Protein AF-A0A0B1SR70-F1 (afdb_monomer_lite)

InterPro domains:
  IPR018034 KRR1 interacting protein 1 [PTHR14490] (3-244)

Secondary structure (DSSP, 8-state):
-----------------------HHHHHHHHHHHHHHHHHHHHHHH-GGGTT-S---------HHHHHHHHHHHHHHHTT-GGGG-TT--S--GGGTTTS----------PPPPPHHHHHHHHHHHSTT-------S-------HHHHHHHHHHHHHHHHHTTSS---S----SS------HHHHHHHHHHHHHHHHHHTT----S--TTHHHHHHHH-TT--HHHHHHHHHHHHTTTS------

Structure (mmCIF, N/CA/C/O backbone):
data_AF-A0A0B1SR70-F1
#
_entry.id   AF-A0A0B1SR70-F1
#
loop_
_atom_site.group_PDB
_atom_site.id
_atom_site.type_symbol
_atom_site.label_atom_id
_atom_site.label_alt_id
_atom_site.label_comp_id
_atom_site.label_asym_id
_atom_site.label_entity_id
_atom_site.label_seq_id
_atom_site.pdbx_PDB_ins_code
_atom_site.Cartn_x
_atom_site.Cartn_y
_atom_site.Cartn_z
_atom_site.occupancy
_atom_site.B_iso_or_equiv
_atom_site.auth_seq_id
_atom_site.auth_comp_id
_atom_site.auth_asym_id
_atom_site.auth_atom_id
_atom_site.pdbx_PDB_model_num
ATOM 1 N N . MET A 1 1 ? 5.757 -1.159 -83.238 1.00 36.31 1 MET A N 1
ATOM 2 C CA . MET A 1 1 ? 5.728 -0.138 -82.167 1.00 36.31 1 MET A CA 1
ATOM 3 C C . MET A 1 1 ? 4.299 0.359 -82.024 1.00 36.31 1 MET A C 1
ATOM 5 O O . MET A 1 1 ? 3.872 1.213 -82.791 1.00 36.31 1 MET A O 1
ATOM 9 N N . THR A 1 2 ? 3.533 -0.237 -81.119 1.00 41.22 2 THR A N 1
ATOM 10 C CA . THR A 1 2 ? 2.132 0.117 -80.854 1.00 41.22 2 THR A CA 1
ATOM 11 C C . THR A 1 2 ? 2.090 1.103 -79.691 1.00 41.22 2 THR A C 1
ATOM 13 O O . THR A 1 2 ? 2.480 0.773 -78.575 1.00 41.22 2 THR A O 1
ATOM 16 N N . LYS A 1 3 ? 1.694 2.347 -79.973 1.00 53.84 3 LYS A N 1
ATOM 17 C CA . LYS A 1 3 ? 1.534 3.403 -78.966 1.00 53.84 3 LYS A CA 1
ATOM 18 C C . LYS A 1 3 ? 0.232 3.153 -78.202 1.00 53.84 3 LYS A C 1
ATOM 20 O O . LYS A 1 3 ? -0.827 3.116 -78.821 1.00 53.84 3 LYS A O 1
ATOM 25 N N . ILE A 1 4 ? 0.318 2.982 -76.886 1.00 56.72 4 ILE A N 1
ATOM 26 C CA . ILE A 1 4 ? -0.844 2.871 -75.997 1.00 56.72 4 ILE A CA 1
ATOM 27 C C . ILE A 1 4 ? -1.431 4.283 -75.847 1.00 56.72 4 ILE A C 1
ATOM 29 O O . ILE A 1 4 ? -0.753 5.185 -75.354 1.00 56.72 4 ILE A O 1
ATOM 33 N N . LYS A 1 5 ? -2.653 4.495 -76.348 1.00 59.28 5 LYS A N 1
ATOM 34 C CA . LYS A 1 5 ? -3.416 5.739 -76.174 1.00 59.28 5 LYS A CA 1
ATOM 35 C C . LYS A 1 5 ? -4.049 5.713 -74.782 1.00 59.28 5 LYS A C 1
ATOM 37 O O . LYS A 1 5 ? -4.881 4.853 -74.530 1.00 59.28 5 LYS A O 1
ATOM 42 N N . LEU A 1 6 ? -3.624 6.611 -73.892 1.00 59.59 6 LEU A N 1
ATOM 43 C CA . LEU A 1 6 ? -4.034 6.590 -72.481 1.00 59.59 6 LEU A CA 1
ATOM 44 C C . LEU A 1 6 ? -5.165 7.575 -72.134 1.00 59.59 6 LEU A C 1
ATOM 46 O O . LEU A 1 6 ? -5.726 7.465 -71.056 1.00 59.59 6 LEU A O 1
ATOM 50 N N . LEU A 1 7 ? -5.527 8.523 -73.002 1.00 57.31 7 LEU A N 1
ATOM 51 C CA . LEU A 1 7 ? -6.640 9.447 -72.745 1.00 57.31 7 LEU A CA 1
ATOM 52 C C . LEU A 1 7 ? -7.311 9.866 -74.058 1.00 57.31 7 LEU A C 1
ATOM 54 O O . LEU A 1 7 ? -7.034 10.945 -74.573 1.00 57.31 7 LEU A O 1
ATOM 58 N N . ASP A 1 8 ? -8.170 9.009 -74.604 1.00 45.50 8 ASP A N 1
ATOM 59 C CA . ASP A 1 8 ? -9.171 9.438 -75.584 1.00 45.50 8 ASP A CA 1
ATOM 60 C C . ASP A 1 8 ? -10.544 9.138 -74.985 1.00 45.50 8 ASP A C 1
ATOM 62 O O . ASP A 1 8 ? -10.820 8.015 -74.568 1.00 45.50 8 ASP A O 1
ATOM 66 N N . SER A 1 9 ? -11.330 10.195 -74.829 1.00 54.16 9 SER A N 1
ATOM 67 C CA . SER A 1 9 ? -12.653 10.195 -74.225 1.00 54.16 9 SER A CA 1
ATOM 68 C C . SER A 1 9 ? -13.658 9.806 -75.302 1.00 54.16 9 SER A C 1
ATOM 70 O O . SER A 1 9 ? -14.119 10.686 -76.021 1.00 54.16 9 SER A O 1
ATOM 72 N N . ASP A 1 10 ? -13.988 8.521 -75.415 1.00 51.84 10 ASP A N 1
ATOM 73 C CA . ASP A 1 10 ? -15.158 8.075 -76.172 1.00 51.84 10 ASP A CA 1
ATOM 74 C C . ASP A 1 10 ? -15.754 6.808 -75.545 1.00 51.84 10 ASP A C 1
ATOM 76 O O . ASP A 1 10 ? -15.044 5.910 -75.089 1.00 51.84 10 ASP A O 1
ATOM 80 N N . ASP A 1 11 ? -17.074 6.831 -75.455 1.00 62.34 11 ASP A N 1
ATOM 81 C CA . ASP A 1 11 ? -17.977 5.961 -74.713 1.00 62.34 11 ASP A CA 1
ATOM 82 C C . ASP A 1 11 ? -18.241 4.659 -75.488 1.00 62.34 11 ASP A C 1
ATOM 84 O O . ASP A 1 11 ? -18.930 4.694 -76.497 1.00 62.34 11 ASP A O 1
ATOM 88 N N . GLU A 1 12 ? -17.701 3.521 -75.038 1.00 48.44 12 GLU A N 1
ATOM 89 C CA . GLU A 1 12 ? -18.197 2.168 -75.360 1.00 48.44 12 GLU A CA 1
ATOM 90 C C . GLU A 1 12 ? -17.708 1.193 -74.269 1.00 48.44 12 GLU A C 1
ATOM 92 O O . GLU A 1 12 ? -16.512 0.925 -74.108 1.00 48.44 12 GLU A O 1
ATOM 97 N N . ALA A 1 13 ? -18.648 0.710 -73.458 1.00 54.91 13 ALA A N 1
ATOM 98 C CA . ALA A 1 13 ? -18.407 -0.139 -72.300 1.00 54.91 13 ALA A CA 1
ATOM 99 C C . ALA A 1 13 ? -18.381 -1.628 -72.689 1.00 54.91 13 ALA A C 1
ATOM 101 O O . ALA A 1 13 ? -19.423 -2.265 -72.812 1.00 54.91 13 ALA A O 1
ATOM 102 N N . GLU A 1 14 ? -17.183 -2.208 -72.784 1.00 54.09 14 GLU A N 1
ATOM 103 C CA . GLU A 1 14 ? -16.960 -3.662 -72.814 1.00 54.09 14 GLU A CA 1
ATOM 104 C C . GLU A 1 14 ? -16.481 -4.144 -71.425 1.00 54.09 14 GLU A C 1
ATOM 106 O O . GLU A 1 14 ? -15.412 -3.719 -70.966 1.00 54.09 14 GLU A O 1
ATOM 111 N N . PRO A 1 15 ? -17.221 -5.019 -70.711 1.00 51.12 15 PRO A N 1
ATOM 112 C CA . PRO A 1 15 ? -16.857 -5.465 -69.369 1.00 51.12 15 PRO A CA 1
ATOM 113 C C . PRO A 1 15 ? -15.834 -6.610 -69.435 1.00 51.12 15 PRO A C 1
ATOM 115 O O . PRO A 1 15 ? -16.154 -7.782 -69.237 1.00 51.12 15 PRO A O 1
ATOM 118 N N . GLY A 1 16 ? -14.572 -6.278 -69.702 1.00 56.03 16 GLY A N 1
ATOM 119 C CA . GLY A 1 16 ? -13.461 -7.192 -69.435 1.00 56.03 16 GLY A CA 1
ATOM 120 C C . GLY A 1 16 ? -13.246 -7.354 -67.919 1.00 56.03 16 GLY A C 1
ATOM 121 O O . GLY A 1 16 ? -13.366 -6.369 -67.188 1.00 56.03 16 GLY A O 1
ATOM 122 N N . PRO A 1 17 ? -12.902 -8.551 -67.402 1.00 57.50 17 PRO A N 1
ATOM 123 C CA . PRO A 1 17 ? -12.621 -8.748 -65.984 1.00 57.50 17 PRO A CA 1
ATOM 124 C C . PRO A 1 17 ? -11.220 -8.211 -65.659 1.00 57.50 17 PRO A C 1
ATOM 126 O O . PRO A 1 17 ? -10.276 -8.966 -65.442 1.00 57.50 17 PRO A O 1
ATOM 129 N N . SER A 1 18 ? -11.053 -6.890 -65.662 1.00 62.28 18 SER A N 1
ATOM 130 C CA . SER A 1 18 ? -9.840 -6.253 -65.160 1.00 62.28 18 SER A CA 1
ATOM 131 C C . SER A 1 18 ? -9.939 -6.158 -63.639 1.00 62.28 18 SER A C 1
ATOM 133 O O . SER A 1 18 ? -10.410 -5.157 -63.096 1.00 62.28 18 SER A O 1
ATOM 135 N N . SER A 1 19 ? -9.533 -7.214 -62.934 1.00 68.50 19 SER A N 1
ATOM 136 C CA . SER A 1 19 ? -9.337 -7.136 -61.488 1.00 68.50 19 SER A CA 1
ATOM 137 C C . SER A 1 19 ? -8.183 -6.172 -61.207 1.00 68.50 19 SER A C 1
ATOM 139 O O . SER A 1 19 ? -7.020 -6.476 -61.466 1.00 68.50 19 SER A O 1
ATOM 141 N N . LEU A 1 20 ? -8.517 -4.977 -60.727 1.00 76.12 20 LEU A N 1
ATOM 142 C CA . LEU A 1 20 ? -7.552 -3.986 -60.266 1.00 76.12 20 LEU A CA 1
ATOM 143 C C . LEU A 1 20 ? -6.877 -4.516 -58.995 1.00 76.12 20 LEU A C 1
ATOM 145 O O . LEU A 1 20 ? -7.485 -4.544 -57.927 1.00 76.12 20 LEU A O 1
ATOM 149 N N . GLU A 1 21 ? -5.625 -4.953 -59.109 1.00 82.25 21 GLU A N 1
ATOM 150 C CA . GLU A 1 21 ? -4.817 -5.362 -57.960 1.00 82.25 21 GLU A CA 1
ATOM 151 C C . GLU A 1 21 ? -4.032 -4.168 -57.411 1.00 82.25 21 GLU A C 1
ATOM 153 O O . GLU A 1 21 ? -3.286 -3.495 -58.126 1.00 82.25 21 GLU A O 1
ATOM 158 N N . ILE A 1 22 ? -4.198 -3.895 -56.117 1.00 84.50 22 ILE A N 1
ATOM 159 C CA . ILE A 1 22 ? -3.461 -2.835 -55.429 1.00 84.50 22 ILE A CA 1
ATOM 160 C C . ILE A 1 22 ? -2.028 -3.312 -55.195 1.00 84.50 22 ILE A C 1
ATOM 162 O O . ILE A 1 22 ? -1.790 -4.381 -54.627 1.00 84.50 22 ILE A O 1
ATOM 166 N N . ASN A 1 23 ? -1.057 -2.490 -55.587 1.00 89.44 23 ASN A N 1
ATOM 167 C CA . ASN A 1 23 ? 0.343 -2.745 -55.283 1.00 89.44 23 ASN A CA 1
ATOM 168 C C . ASN A 1 23 ? 0.600 -2.530 -53.783 1.00 89.44 23 ASN A C 1
ATOM 170 O O . ASN A 1 23 ? 0.834 -1.405 -53.341 1.00 89.44 23 ASN A O 1
ATOM 174 N N . LYS A 1 24 ? 0.575 -3.622 -53.014 1.00 90.25 24 LYS A N 1
ATOM 175 C CA . LYS A 1 24 ? 0.758 -3.621 -51.552 1.00 90.25 24 LYS A CA 1
ATOM 176 C C . LYS A 1 24 ? 2.051 -2.921 -51.121 1.00 90.25 24 LYS A C 1
ATOM 178 O O . LYS A 1 24 ? 2.014 -2.033 -50.285 1.00 90.25 24 LYS A O 1
ATOM 183 N N . ASN A 1 25 ? 3.159 -3.188 -51.818 1.00 90.00 25 ASN A N 1
ATOM 184 C CA . ASN A 1 25 ? 4.449 -2.550 -51.532 1.00 90.00 25 ASN A CA 1
ATOM 185 C C . ASN A 1 25 ? 4.421 -1.024 -51.707 1.00 90.00 25 ASN A C 1
ATOM 187 O O . ASN A 1 25 ? 5.225 -0.313 -51.109 1.00 90.00 25 ASN A O 1
ATOM 191 N N . TYR A 1 26 ? 3.573 -0.509 -52.601 1.00 90.25 26 TYR A N 1
ATOM 192 C CA . TYR A 1 26 ? 3.391 0.931 -52.755 1.00 90.25 26 TYR A CA 1
ATOM 193 C C . TYR A 1 26 ? 2.482 1.499 -51.664 1.00 90.25 26 TYR A C 1
ATOM 195 O O . TYR A 1 26 ? 2.819 2.549 -51.127 1.00 90.25 26 TYR A O 1
ATOM 203 N N . ALA A 1 27 ? 1.398 0.801 -51.314 1.00 91.94 27 ALA A N 1
ATOM 204 C CA . ALA A 1 27 ? 0.501 1.197 -50.230 1.00 91.94 27 ALA A CA 1
ATOM 205 C C . ALA A 1 27 ? 1.259 1.330 -48.899 1.00 91.94 27 ALA A C 1
ATOM 207 O O . ALA A 1 27 ? 1.256 2.407 -48.315 1.00 91.94 27 ALA A O 1
ATOM 208 N N . ASP A 1 28 ? 2.049 0.322 -48.517 1.00 93.12 28 ASP A N 1
ATOM 209 C CA . ASP A 1 28 ? 2.812 0.343 -47.259 1.00 93.12 28 ASP A CA 1
ATOM 210 C C . ASP A 1 28 ? 3.810 1.515 -47.202 1.00 93.12 28 ASP A C 1
ATOM 212 O O . ASP A 1 28 ? 3.984 2.179 -46.177 1.00 93.12 28 ASP A O 1
ATOM 216 N N . ARG A 1 29 ? 4.472 1.806 -48.331 1.00 92.69 29 ARG A N 1
ATOM 217 C CA . ARG A 1 29 ? 5.398 2.945 -48.435 1.00 92.69 29 ARG A CA 1
ATOM 218 C C . ARG A 1 29 ? 4.672 4.282 -48.393 1.00 92.69 29 ARG A C 1
ATOM 220 O O . ARG A 1 29 ? 5.196 5.225 -47.805 1.00 92.69 29 ARG A O 1
ATOM 227 N N . TYR A 1 30 ? 3.512 4.369 -49.034 1.00 94.25 30 TYR A N 1
ATOM 228 C CA . TYR A 1 30 ? 2.689 5.569 -49.034 1.00 94.25 30 TYR A CA 1
ATOM 229 C C . TYR A 1 30 ? 2.164 5.867 -47.630 1.00 94.25 30 TYR A C 1
ATOM 231 O O . TYR A 1 30 ? 2.294 6.999 -47.173 1.00 94.25 30 TYR A O 1
ATOM 239 N N . ASP A 1 31 ? 1.681 4.850 -46.920 1.00 93.06 31 ASP A N 1
ATOM 240 C CA . ASP A 1 31 ? 1.169 4.980 -45.558 1.00 93.06 31 ASP A CA 1
ATOM 241 C C . ASP A 1 31 ? 2.270 5.421 -44.590 1.00 93.06 31 ASP A C 1
ATOM 243 O O . ASP A 1 31 ? 2.073 6.343 -43.798 1.00 93.06 31 ASP A O 1
ATOM 247 N N . ASN A 1 32 ? 3.468 4.837 -44.699 1.00 92.88 32 ASN A N 1
ATOM 248 C CA . ASN A 1 32 ? 4.605 5.244 -43.876 1.00 92.88 32 ASN A CA 1
ATOM 249 C C . ASN A 1 32 ? 5.052 6.683 -44.191 1.00 92.88 32 ASN A C 1
ATOM 251 O O . ASN A 1 32 ? 5.229 7.500 -43.288 1.00 92.88 32 ASN A O 1
ATOM 255 N N . TRP A 1 33 ? 5.165 7.034 -45.476 1.00 94.19 33 TRP A N 1
ATOM 256 C CA . TRP A 1 33 ? 5.498 8.401 -45.883 1.00 94.19 33 TRP A CA 1
ATOM 257 C C . TRP A 1 33 ? 4.454 9.407 -45.390 1.00 94.19 33 TRP A C 1
ATOM 259 O O . TRP A 1 33 ? 4.816 10.466 -44.877 1.00 94.19 33 TRP A O 1
ATOM 269 N N . ARG A 1 34 ? 3.167 9.058 -45.479 1.00 95.19 34 ARG A N 1
ATOM 270 C CA . ARG A 1 34 ? 2.077 9.922 -45.039 1.00 95.19 34 ARG A CA 1
ATOM 271 C C . ARG A 1 34 ? 2.069 10.109 -43.527 1.00 95.19 34 ARG A C 1
ATOM 273 O O . ARG A 1 34 ? 1.928 11.237 -43.059 1.00 95.19 34 ARG A O 1
ATOM 280 N N . ARG A 1 35 ? 2.293 9.030 -42.774 1.00 92.94 35 ARG A N 1
ATOM 281 C CA . ARG A 1 35 ? 2.430 9.065 -41.315 1.00 92.94 35 ARG A CA 1
ATOM 282 C C . ARG A 1 35 ? 3.580 9.975 -40.887 1.00 92.94 35 ARG A C 1
ATOM 284 O O . ARG A 1 35 ? 3.397 10.802 -39.999 1.00 92.94 35 ARG A O 1
ATOM 291 N N . LEU A 1 36 ? 4.743 9.854 -41.528 1.00 92.38 36 LEU A N 1
ATOM 292 C CA . LEU A 1 36 ? 5.904 10.703 -41.242 1.00 92.38 36 LEU A CA 1
ATOM 293 C C . LEU A 1 36 ? 5.648 12.173 -41.606 1.00 92.38 36 LEU A C 1
ATOM 295 O O . LEU A 1 36 ? 6.029 13.063 -40.850 1.00 92.38 36 LEU A O 1
ATOM 299 N N . GLU A 1 37 ? 4.967 12.439 -42.724 1.00 94.12 37 GLU A N 1
ATOM 300 C CA . GLU A 1 37 ? 4.571 13.795 -43.124 1.00 94.12 37 GLU A CA 1
ATOM 301 C C . GLU A 1 37 ? 3.620 14.434 -42.096 1.00 94.12 37 GLU A C 1
ATOM 303 O O . GLU A 1 37 ? 3.754 15.609 -41.755 1.00 94.12 37 GLU A O 1
ATOM 308 N N . GLU A 1 38 ? 2.650 13.673 -41.590 1.00 92.50 38 GLU A N 1
ATOM 309 C CA . GLU A 1 38 ? 1.703 14.146 -40.577 1.00 92.50 38 GLU A CA 1
ATOM 310 C C . GLU A 1 38 ? 2.376 14.381 -39.227 1.00 92.50 38 GLU A C 1
ATOM 312 O O . GLU A 1 38 ? 2.131 15.415 -38.605 1.00 92.50 38 GLU A O 1
ATOM 317 N N . LEU A 1 39 ? 3.285 13.493 -38.824 1.00 87.94 39 LEU A N 1
ATOM 318 C CA . LEU A 1 39 ? 4.089 13.649 -37.614 1.00 87.94 39 LEU A CA 1
ATOM 319 C C . LEU A 1 39 ? 4.958 14.911 -37.702 1.00 87.94 39 LEU A C 1
ATOM 321 O O . LEU A 1 39 ? 4.939 15.733 -36.789 1.00 87.94 39 LEU A O 1
ATOM 325 N N . GLN A 1 40 ? 5.615 15.144 -38.842 1.00 88.12 40 GLN A N 1
ATOM 326 C CA . GLN A 1 40 ? 6.372 16.375 -39.071 1.00 88.12 40 GLN A CA 1
ATOM 327 C C . GLN A 1 40 ? 5.469 17.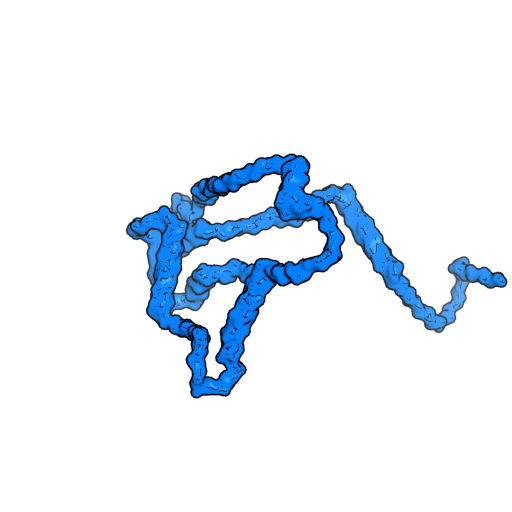613 -39.021 1.00 88.12 40 GLN A C 1
ATOM 329 O O . GLN A 1 40 ? 5.812 18.596 -38.374 1.00 88.12 40 GLN A O 1
ATOM 334 N N . LYS A 1 41 ? 4.274 17.569 -39.627 1.00 93.44 41 LYS A N 1
ATOM 335 C CA . LYS A 1 41 ? 3.301 18.672 -39.535 1.00 93.44 41 LYS A CA 1
ATOM 336 C C . LYS A 1 41 ? 2.840 18.930 -38.104 1.00 93.44 41 LYS A C 1
ATOM 338 O O . LYS A 1 41 ? 2.431 20.052 -37.814 1.00 93.44 41 LYS A O 1
ATOM 343 N N . ILE A 1 42 ? 2.768 17.911 -37.252 1.00 84.38 42 ILE A N 1
ATOM 344 C CA . ILE A 1 42 ? 2.425 18.057 -35.832 1.00 84.38 42 ILE A CA 1
ATOM 345 C C . ILE A 1 42 ? 3.609 18.697 -35.099 1.00 84.38 42 ILE A C 1
ATOM 347 O O . ILE A 1 42 ? 3.422 19.729 -34.460 1.00 84.38 42 ILE A O 1
ATOM 351 N N . LYS A 1 43 ? 4.825 18.187 -35.310 1.00 86.31 43 LYS A N 1
ATOM 352 C CA . LYS A 1 43 ? 6.071 18.739 -34.760 1.00 86.31 43 LYS A CA 1
ATOM 353 C C . LYS A 1 43 ? 6.303 20.202 -35.157 1.00 86.31 43 LYS A C 1
ATOM 355 O O . LYS A 1 43 ? 6.643 21.019 -34.312 1.00 86.31 43 LYS A O 1
ATOM 360 N N . ASP A 1 44 ? 6.034 20.573 -36.407 1.00 87.19 44 ASP A N 1
ATOM 361 C CA . ASP A 1 44 ? 6.159 21.960 -36.878 1.00 87.19 44 ASP A CA 1
ATOM 362 C C . ASP A 1 44 ? 5.097 22.889 -36.259 1.00 87.19 44 ASP A C 1
ATOM 364 O O . ASP A 1 44 ? 5.345 24.081 -36.082 1.00 87.19 44 ASP A O 1
ATOM 368 N N . LYS A 1 45 ? 3.899 22.368 -35.946 1.00 90.00 45 LYS A N 1
ATOM 369 C CA . LYS A 1 45 ? 2.799 23.158 -35.363 1.00 90.00 45 LYS A CA 1
ATOM 370 C C . LYS A 1 45 ? 2.920 23.339 -33.853 1.00 90.00 45 LYS A C 1
ATOM 372 O O . LYS A 1 45 ? 2.501 24.378 -33.349 1.00 90.00 45 LYS A O 1
ATOM 377 N N . TYR A 1 46 ? 3.433 22.337 -33.151 1.00 81.81 46 TYR A N 1
ATOM 378 C CA . TYR A 1 46 ? 3.374 22.264 -31.691 1.00 81.81 46 TYR A CA 1
ATOM 379 C C . TYR A 1 46 ? 4.749 22.132 -31.020 1.00 81.81 46 TYR A C 1
ATOM 381 O O . TYR A 1 46 ? 4.829 22.180 -29.799 1.00 81.81 46 TYR A O 1
ATOM 389 N N . GLY A 1 47 ? 5.829 22.033 -31.798 1.00 75.75 47 GLY A N 1
ATOM 390 C CA . GLY A 1 47 ? 7.181 21.822 -31.285 1.00 75.75 47 GLY A CA 1
ATOM 391 C C . GLY A 1 47 ? 7.487 20.350 -30.996 1.00 75.75 47 GLY A C 1
ATOM 392 O O . GLY A 1 47 ? 6.634 19.476 -31.135 1.00 75.75 47 GLY A O 1
ATOM 393 N N . ASP A 1 48 ? 8.736 20.081 -30.611 1.00 69.94 48 ASP A N 1
ATOM 394 C CA . ASP A 1 48 ? 9.230 18.737 -30.252 1.00 69.94 48 ASP A CA 1
ATOM 395 C C . ASP A 1 48 ? 8.712 18.246 -28.884 1.00 69.94 48 ASP A C 1
ATOM 397 O O . ASP A 1 48 ? 8.973 17.120 -28.491 1.00 69.94 48 ASP A O 1
ATOM 401 N N . ASP A 1 49 ? 7.961 19.093 -28.175 1.00 59.41 49 ASP A N 1
ATOM 402 C CA . ASP A 1 49 ? 7.525 18.919 -26.781 1.00 59.41 49 ASP A CA 1
ATOM 403 C C . ASP A 1 49 ? 6.214 18.115 -26.644 1.00 59.41 49 ASP A C 1
ATOM 405 O O . ASP A 1 49 ? 5.674 17.950 -25.555 1.00 59.41 49 ASP A O 1
ATOM 409 N N . ILE A 1 50 ? 5.655 17.624 -27.758 1.00 58.84 50 ILE A N 1
ATOM 410 C CA . ILE A 1 50 ? 4.436 16.797 -27.742 1.00 58.84 50 ILE A CA 1
ATOM 411 C C . ILE A 1 50 ? 4.697 15.378 -27.224 1.00 58.84 50 ILE A C 1
ATOM 413 O O . ILE A 1 50 ? 3.761 14.746 -26.741 1.00 58.84 50 ILE A O 1
ATOM 417 N N . ASP A 1 51 ? 5.930 14.874 -27.297 1.00 53.91 51 ASP A N 1
ATOM 418 C CA . ASP A 1 51 ? 6.256 13.554 -26.733 1.00 53.91 51 ASP A CA 1
ATOM 419 C C . ASP A 1 51 ? 6.328 13.595 -25.192 1.00 53.91 51 ASP A C 1
ATOM 421 O O . ASP A 1 51 ? 6.107 12.585 -24.534 1.00 53.91 51 ASP A O 1
ATOM 425 N N . ASP A 1 52 ? 6.523 14.788 -24.613 1.00 53.22 52 ASP A N 1
ATOM 426 C CA . ASP A 1 52 ? 6.553 15.036 -23.162 1.00 53.22 52 ASP A CA 1
ATOM 427 C C . ASP A 1 52 ? 5.199 15.518 -22.597 1.00 53.22 52 ASP A C 1
ATOM 429 O O . ASP A 1 52 ? 5.056 15.737 -21.395 1.00 53.22 52 ASP A O 1
ATOM 433 N N . THR A 1 53 ? 4.163 15.663 -23.437 1.00 49.53 53 THR A N 1
ATOM 434 C CA . THR A 1 53 ? 2.806 16.054 -22.998 1.00 49.53 53 THR A CA 1
ATOM 435 C C . THR A 1 53 ? 1.858 14.864 -22.820 1.00 49.53 53 THR A C 1
ATOM 437 O O . THR A 1 53 ? 0.639 15.025 -22.727 1.00 49.53 53 THR A O 1
ATOM 440 N N . SER A 1 54 ? 2.393 13.645 -22.709 1.00 47.78 54 SER A N 1
ATOM 441 C CA . SER A 1 54 ? 1.688 12.630 -21.928 1.00 47.78 54 SER A CA 1
ATOM 442 C C . SER A 1 54 ? 1.729 13.114 -20.485 1.00 47.78 54 SER A C 1
ATOM 444 O O . SER A 1 54 ? 2.762 12.988 -19.840 1.00 47.78 54 SER A O 1
ATOM 446 N N . SER A 1 55 ? 0.639 13.746 -20.039 1.00 48.34 55 SER A N 1
ATOM 447 C CA . SER A 1 55 ? 0.426 14.247 -18.681 1.00 48.34 55 SER A CA 1
ATOM 448 C C . SER A 1 55 ? 0.961 13.246 -17.660 1.00 48.34 55 SER A C 1
ATOM 450 O O . SER A 1 55 ? 0.282 12.289 -17.300 1.00 48.34 55 SER A O 1
ATOM 452 N N . SER A 1 56 ? 2.201 13.459 -17.225 1.00 48.12 56 SER A N 1
ATOM 453 C CA . SER A 1 56 ? 2.788 12.822 -16.058 1.00 48.12 56 SER A CA 1
ATOM 454 C C . SER A 1 56 ? 2.164 13.506 -14.848 1.00 48.12 56 SER A C 1
ATOM 456 O O . SER A 1 56 ? 2.823 14.248 -14.123 1.00 48.12 56 SER A O 1
ATOM 458 N N . GLU A 1 57 ? 0.857 13.318 -14.663 1.00 46.03 57 GLU A N 1
ATOM 459 C CA . GLU A 1 57 ? 0.324 13.283 -13.310 1.00 46.03 57 GLU A CA 1
ATOM 460 C C . GLU A 1 57 ? 1.037 12.096 -12.667 1.00 46.03 57 GLU A C 1
ATOM 462 O O . GLU A 1 57 ? 0.689 10.946 -12.922 1.00 46.03 57 GLU A O 1
ATOM 467 N N . GLU A 1 58 ? 2.126 12.378 -11.945 1.00 49.25 58 GLU A N 1
ATOM 468 C CA . GLU A 1 58 ? 2.677 11.436 -10.979 1.00 49.25 58 GLU A CA 1
ATOM 469 C C . GLU A 1 58 ? 1.489 11.005 -10.121 1.00 49.25 58 GLU A C 1
ATOM 471 O O . GLU A 1 58 ? 0.936 11.814 -9.369 1.00 49.25 58 GLU A O 1
ATOM 476 N N . GLU A 1 59 ? 1.020 9.770 -10.321 1.00 57.44 59 GLU A N 1
ATOM 477 C CA . GLU A 1 59 ? -0.002 9.199 -9.459 1.00 57.44 59 GLU A CA 1
ATOM 478 C C . GLU A 1 59 ? 0.506 9.373 -8.027 1.00 57.44 59 GLU A C 1
ATOM 480 O O . GLU A 1 59 ? 1.655 9.009 -7.758 1.00 57.44 59 GLU A O 1
ATOM 485 N N . PRO A 1 60 ? -0.277 9.996 -7.129 1.00 61.31 60 PRO A N 1
ATOM 486 C CA . PRO A 1 60 ? 0.189 10.271 -5.781 1.00 61.31 60 PRO A CA 1
ATOM 487 C C . PRO A 1 60 ? 0.655 8.957 -5.150 1.00 61.31 60 PRO A C 1
ATOM 489 O O . PRO A 1 60 ? -0.144 8.045 -4.931 1.00 61.31 60 PRO A O 1
ATOM 492 N N . GLU A 1 61 ? 1.966 8.845 -4.918 1.00 66.62 61 GLU A N 1
ATOM 493 C CA . GLU A 1 61 ? 2.570 7.628 -4.389 1.00 66.62 61 GLU A CA 1
ATOM 494 C C . GLU A 1 61 ? 2.039 7.395 -2.972 1.00 66.62 61 GLU A C 1
ATOM 496 O O . GLU A 1 61 ? 2.380 8.123 -2.041 1.00 66.62 61 GLU A O 1
ATOM 501 N N . TRP A 1 62 ? 1.200 6.372 -2.804 1.00 73.25 62 TRP A N 1
ATOM 502 C CA . TRP A 1 62 ? 0.669 5.989 -1.499 1.00 73.25 62 TRP A CA 1
ATOM 503 C C . TRP A 1 62 ? 1.799 5.487 -0.588 1.00 73.25 62 TRP A C 1
ATOM 505 O O . TRP A 1 62 ? 2.323 4.379 -0.754 1.00 73.25 62 TRP A O 1
ATOM 515 N N . ASN A 1 63 ? 2.191 6.310 0.385 1.00 76.94 63 ASN A N 1
ATOM 516 C CA . ASN A 1 63 ? 3.266 6.019 1.327 1.00 76.94 63 ASN A CA 1
ATOM 517 C C . ASN A 1 63 ? 2.745 5.196 2.525 1.00 76.94 63 ASN A C 1
ATOM 519 O O . ASN A 1 63 ? 1.592 5.276 2.936 1.00 76.94 63 ASN A O 1
ATOM 523 N N . ALA A 1 64 ? 3.640 4.453 3.179 1.00 75.81 64 ALA A N 1
ATOM 524 C CA . ALA A 1 64 ? 3.395 3.853 4.490 1.00 75.81 64 ALA A CA 1
ATOM 525 C C . ALA A 1 64 ? 2.989 4.878 5.575 1.00 75.81 64 ALA A C 1
ATOM 527 O O . ALA A 1 64 ? 2.331 4.507 6.545 1.00 75.81 64 ALA A O 1
ATOM 528 N N . ALA A 1 65 ? 3.397 6.147 5.458 1.00 77.00 65 ALA A N 1
ATOM 529 C CA . ALA A 1 65 ? 2.903 7.216 6.326 1.00 77.00 65 ALA A CA 1
ATOM 530 C C . ALA A 1 65 ? 1.412 7.485 6.074 1.00 77.00 65 ALA A C 1
ATOM 532 O O . ALA A 1 65 ? 0.632 7.464 7.026 1.00 77.00 65 ALA A O 1
ATOM 533 N N . ASP A 1 66 ? 1.016 7.632 4.809 1.00 81.25 66 ASP A N 1
ATOM 534 C CA . ASP A 1 66 ? -0.375 7.855 4.399 1.00 81.25 66 ASP A CA 1
ATOM 535 C C . ASP A 1 66 ? -1.265 6.686 4.826 1.00 81.25 66 ASP A C 1
ATOM 537 O O . ASP A 1 66 ? -2.335 6.886 5.398 1.00 81.25 66 ASP A O 1
ATOM 541 N N . GLU A 1 67 ? -0.769 5.455 4.676 1.00 83.00 67 GLU A N 1
ATOM 542 C CA . GLU A 1 67 ? -1.440 4.245 5.157 1.00 83.00 67 GLU A CA 1
ATOM 543 C C . GLU A 1 67 ? -1.670 4.275 6.678 1.00 83.00 67 GLU A C 1
ATOM 545 O O . GLU A 1 67 ? -2.725 3.878 7.167 1.00 83.00 67 GLU A O 1
ATOM 550 N N . MET A 1 68 ? -0.725 4.806 7.456 1.00 79.75 68 MET A N 1
ATOM 551 C CA . MET A 1 68 ? -0.883 4.938 8.908 1.00 79.75 68 MET A CA 1
ATOM 552 C C . MET A 1 68 ? -1.883 6.035 9.292 1.00 79.75 68 MET A C 1
ATOM 554 O O . MET A 1 68 ? -2.665 5.837 10.224 1.00 79.75 68 MET A O 1
ATOM 558 N N . HIS A 1 69 ? -1.882 7.172 8.593 1.00 84.62 69 HIS A N 1
ATOM 559 C CA . HIS A 1 69 ? -2.882 8.229 8.785 1.00 84.62 69 HIS A CA 1
ATOM 560 C C . HIS A 1 69 ? -4.286 7.729 8.421 1.00 84.62 69 HIS A C 1
ATOM 562 O O . HIS A 1 69 ? -5.246 7.952 9.167 1.00 84.62 69 HIS A O 1
ATOM 568 N N . PHE A 1 70 ? -4.392 6.946 7.349 1.00 88.12 70 PHE A N 1
ATOM 569 C CA . PHE A 1 70 ? -5.616 6.253 6.973 1.00 88.12 70 PHE A CA 1
ATOM 570 C C . PHE A 1 70 ? -6.101 5.299 8.073 1.00 88.12 70 PHE A C 1
ATOM 572 O O . PHE A 1 70 ? -7.238 5.396 8.528 1.00 88.12 70 PHE A O 1
ATOM 579 N N . LEU A 1 71 ? -5.242 4.412 8.577 1.00 87.44 71 LEU A N 1
ATOM 580 C CA . LEU A 1 71 ? -5.639 3.465 9.626 1.00 87.44 71 LEU A CA 1
ATOM 581 C C . LEU A 1 71 ? -6.009 4.171 10.941 1.00 87.44 71 LEU A C 1
ATOM 583 O O . LEU A 1 71 ? -6.943 3.754 11.628 1.00 87.44 71 LEU A O 1
ATOM 587 N N . ARG A 1 72 ? -5.321 5.269 11.279 1.00 86.81 72 ARG A N 1
ATOM 588 C CA . ARG A 1 72 ? -5.642 6.115 12.438 1.00 86.81 72 ARG A CA 1
ATOM 589 C C . ARG A 1 72 ? -7.019 6.759 12.309 1.00 86.81 72 ARG A C 1
ATOM 591 O O . ARG A 1 72 ? -7.811 6.696 13.247 1.00 86.81 72 ARG A O 1
ATOM 598 N N . THR A 1 73 ? -7.310 7.366 11.160 1.00 88.31 73 THR A N 1
ATOM 599 C CA . THR A 1 73 ? -8.623 7.979 10.904 1.00 88.31 73 THR A CA 1
ATOM 600 C C . THR A 1 73 ? -9.739 6.947 10.941 1.00 88.31 73 THR A C 1
ATOM 602 O O . THR A 1 73 ? -10.771 7.183 11.567 1.00 88.31 73 THR A O 1
ATOM 605 N N . LEU A 1 74 ? -9.510 5.773 10.352 1.00 89.19 74 LEU A N 1
ATOM 606 C CA . LEU A 1 74 ? -10.468 4.674 10.359 1.00 89.19 74 LEU A CA 1
ATOM 607 C C . LEU A 1 74 ? -10.723 4.154 11.785 1.00 89.19 74 LEU A C 1
ATOM 609 O O . LEU A 1 74 ? -11.874 3.926 12.158 1.00 89.19 74 LEU A O 1
ATOM 613 N N . SER A 1 75 ? -9.682 4.044 12.614 1.00 89.00 75 SER A N 1
ATOM 614 C CA . SER A 1 75 ? -9.814 3.676 14.029 1.00 89.00 75 SER A CA 1
ATOM 615 C C . SER A 1 75 ? -10.694 4.644 14.807 1.00 89.00 75 SER A C 1
ATOM 617 O O . SER A 1 75 ? -11.659 4.209 15.438 1.00 89.00 75 SER A O 1
ATOM 619 N N . ALA A 1 76 ? -10.411 5.944 14.705 1.00 88.75 76 ALA A N 1
ATOM 620 C CA . ALA A 1 76 ? -11.197 6.969 15.376 1.00 88.75 76 ALA A CA 1
ATOM 621 C C . ALA A 1 76 ? -12.659 6.965 14.878 1.00 88.75 76 ALA A C 1
ATOM 623 O O . ALA A 1 76 ? -13.594 7.172 15.657 1.00 88.75 76 ALA A O 1
ATOM 624 N N . LEU A 1 77 ? -12.875 6.688 13.582 1.00 89.50 77 LEU A N 1
ATOM 625 C CA . LEU A 1 77 ? -14.210 6.635 12.985 1.00 89.50 77 LEU A CA 1
ATOM 626 C C . LEU A 1 77 ? -15.000 5.464 13.567 1.00 89.50 77 LEU A C 1
ATOM 628 O O . LEU A 1 77 ? -16.174 5.605 13.905 1.00 89.50 77 LEU A O 1
ATOM 632 N N . LYS A 1 78 ? -14.341 4.315 13.733 1.00 87.50 78 LYS A N 1
ATOM 633 C CA . LYS A 1 78 ? -14.960 3.101 14.262 1.00 87.50 78 LYS A CA 1
ATOM 634 C C . LYS A 1 78 ? -15.252 3.193 15.759 1.00 87.50 78 LYS A C 1
ATOM 636 O O . LYS A 1 78 ? -16.289 2.695 16.198 1.00 87.50 78 LYS A O 1
ATOM 641 N N . SER A 1 79 ? -14.395 3.866 16.528 1.00 85.94 79 SER A N 1
ATOM 642 C CA . SER A 1 79 ? -14.636 4.162 17.947 1.00 85.94 79 SER A CA 1
ATOM 643 C C . SER A 1 79 ? -15.610 5.326 18.178 1.00 85.94 79 SER A C 1
ATOM 645 O O . SER A 1 79 ? -15.974 5.581 19.327 1.00 85.94 79 SER A O 1
ATOM 647 N N . ASN A 1 80 ? -16.088 5.992 17.117 1.00 84.88 80 ASN A N 1
ATOM 648 C CA . ASN A 1 80 ? -16.933 7.189 17.186 1.00 84.88 80 ASN A CA 1
ATOM 649 C C . ASN A 1 80 ? -16.337 8.281 18.088 1.00 84.88 80 ASN A C 1
ATOM 651 O O . ASN A 1 80 ? -17.042 8.894 18.898 1.00 84.88 80 ASN A O 1
ATOM 655 N N . GLU A 1 81 ? -15.034 8.524 17.974 1.00 83.50 81 GLU A N 1
ATOM 656 C CA . GLU A 1 81 ? -14.401 9.579 18.753 1.00 83.50 81 GLU A CA 1
ATOM 657 C C . GLU A 1 81 ? -14.896 10.967 18.335 1.00 83.50 81 GLU A C 1
ATOM 659 O O . GLU A 1 81 ? -14.979 11.308 17.155 1.00 83.50 81 GLU A O 1
ATOM 664 N N . ALA A 1 82 ? -15.201 11.806 19.329 1.00 83.44 82 ALA A N 1
ATOM 665 C CA . ALA A 1 82 ? -15.671 13.173 19.104 1.00 83.44 82 ALA A CA 1
ATOM 666 C C . ALA A 1 82 ? -14.619 14.065 18.419 1.00 83.44 82 ALA A C 1
ATOM 668 O O . ALA A 1 82 ? -14.970 15.104 17.866 1.00 83.44 82 ALA A O 1
ATOM 669 N N . SER A 1 83 ? -13.348 13.652 18.452 1.00 81.06 83 SER A N 1
ATOM 670 C CA . SER A 1 83 ? -12.214 14.352 17.854 1.00 81.06 83 SER A CA 1
ATOM 671 C C . SER A 1 83 ? -12.358 14.511 16.340 1.00 81.06 83 SER A C 1
ATOM 673 O O . SER A 1 83 ? -12.079 15.594 15.852 1.00 81.06 83 SER A O 1
ATOM 675 N N . ILE A 1 84 ? -12.874 13.512 15.611 1.00 85.06 84 ILE A N 1
ATOM 676 C CA . ILE A 1 84 ? -13.019 13.564 14.138 1.00 85.06 84 ILE A CA 1
ATOM 677 C C . ILE A 1 84 ? -13.984 14.650 13.671 1.00 85.06 84 ILE A C 1
ATOM 679 O O . ILE A 1 84 ? -13.861 15.170 12.565 1.00 85.06 84 ILE A O 1
ATOM 683 N N . TYR A 1 85 ? -14.967 14.983 14.500 1.00 84.69 85 TYR A N 1
ATOM 684 C CA . TYR A 1 85 ? -15.988 15.964 14.152 1.00 84.69 85 TYR A CA 1
ATOM 685 C C . TYR A 1 85 ? -15.589 17.393 14.538 1.00 84.69 85 TYR A C 1
ATOM 687 O O . TYR A 1 85 ? -16.340 18.326 14.255 1.00 84.69 85 TYR A O 1
ATOM 695 N N . ASP A 1 86 ? -14.440 17.579 15.195 1.00 88.44 86 ASP A N 1
ATOM 696 C CA . ASP A 1 86 ? -13.928 18.905 15.523 1.00 88.44 86 ASP A CA 1
ATOM 697 C C . ASP A 1 86 ? -13.184 19.490 14.314 1.00 88.44 86 ASP A C 1
ATOM 699 O O . ASP A 1 86 ? -12.197 18.923 13.844 1.00 88.44 86 ASP A O 1
ATOM 703 N N . GLU A 1 87 ? -13.621 20.664 13.845 1.00 83.44 87 GLU A N 1
ATOM 704 C CA . GLU A 1 87 ? -13.023 21.400 12.713 1.00 83.44 87 GLU A CA 1
ATOM 705 C C . GLU A 1 87 ? -11.546 21.767 12.947 1.00 83.44 87 GLU A C 1
ATOM 707 O O . GLU A 1 87 ? -10.838 22.153 12.020 1.00 83.44 87 GLU A O 1
ATOM 712 N N . LYS A 1 88 ? -11.079 21.685 14.197 1.00 79.31 88 LYS A N 1
ATOM 713 C CA . LYS A 1 88 ? -9.698 21.986 14.594 1.00 79.31 88 LYS A CA 1
ATOM 714 C C . LYS A 1 88 ? -8.774 20.771 14.584 1.00 79.31 88 LYS A C 1
ATOM 716 O O . LYS A 1 88 ? -7.580 20.936 14.836 1.00 79.31 88 LYS A O 1
ATOM 721 N N . SER A 1 89 ? -9.312 19.570 14.385 1.00 80.62 89 SER A N 1
ATOM 722 C CA . SER A 1 89 ? -8.525 18.341 14.375 1.00 80.62 89 SER A CA 1
ATOM 723 C C . SER A 1 89 ? -7.961 18.081 12.976 1.00 80.62 89 SER A C 1
ATOM 725 O O . SER A 1 89 ? -8.695 18.003 11.995 1.00 80.62 89 SER A O 1
ATOM 727 N N . ASN A 1 90 ? -6.639 17.940 12.883 1.00 80.94 90 ASN A N 1
ATOM 728 C CA . ASN A 1 90 ? -5.967 17.529 11.656 1.00 80.94 90 ASN A CA 1
ATOM 729 C C . ASN A 1 90 ? -5.482 16.092 11.838 1.00 80.94 90 ASN A C 1
ATOM 731 O O . ASN A 1 90 ? -4.706 15.800 12.746 1.00 80.94 90 ASN A O 1
ATOM 735 N N . PHE A 1 91 ? -5.970 15.187 10.993 1.00 79.44 91 PHE A N 1
ATOM 736 C CA . PHE A 1 91 ? -5.531 13.788 10.974 1.00 79.44 91 PHE A CA 1
ATOM 737 C C . PHE A 1 91 ? -4.500 13.502 9.879 1.00 79.44 91 PHE A C 1
ATOM 739 O O . PHE A 1 91 ? -3.752 12.525 9.970 1.00 79.44 91 PHE A O 1
ATOM 746 N N . TRP A 1 92 ? -4.474 14.371 8.871 1.00 83.69 92 TRP A N 1
ATOM 747 C CA . TRP A 1 92 ? -3.586 14.341 7.722 1.00 83.69 92 TRP A CA 1
ATOM 748 C C . TRP A 1 92 ? -2.732 15.602 7.782 1.00 83.69 92 TRP A C 1
ATOM 750 O O . TRP A 1 92 ? -3.226 16.694 7.508 1.00 83.69 92 TRP A O 1
ATOM 760 N N . ASP A 1 93 ? -1.482 15.452 8.209 1.00 72.38 93 ASP A N 1
ATOM 761 C CA . ASP A 1 93 ? -0.511 16.540 8.220 1.00 72.38 93 ASP A CA 1
ATOM 762 C C . ASP A 1 93 ? 0.471 16.319 7.061 1.00 72.38 93 ASP A C 1
ATOM 764 O O . ASP A 1 93 ? 1.301 15.411 7.115 1.00 72.38 93 ASP A O 1
ATOM 768 N N . ASP A 1 94 ? 0.420 17.176 6.035 1.00 61.16 94 ASP A N 1
ATOM 769 C CA . ASP A 1 94 ? 1.392 17.171 4.922 1.00 61.16 94 ASP A CA 1
ATOM 770 C C . ASP A 1 94 ? 2.846 17.376 5.408 1.00 61.16 94 ASP A C 1
ATOM 772 O O . ASP A 1 94 ? 3.809 16.966 4.758 1.00 61.16 94 ASP A O 1
ATOM 776 N N . ASP A 1 95 ? 3.027 17.957 6.598 1.00 49.41 95 ASP A N 1
ATOM 777 C CA . ASP A 1 95 ? 4.334 18.283 7.180 1.00 49.41 95 ASP A CA 1
ATOM 778 C C . ASP A 1 95 ? 5.124 17.059 7.701 1.00 49.41 95 ASP A C 1
ATOM 780 O O . ASP A 1 95 ? 6.329 17.165 7.969 1.00 49.41 95 ASP A O 1
ATOM 784 N N . GLU A 1 96 ? 4.497 15.887 7.873 1.00 50.59 96 GLU A N 1
ATOM 785 C CA . GLU A 1 96 ? 5.221 14.647 8.217 1.00 50.59 96 GLU A CA 1
ATOM 786 C C . GLU A 1 96 ? 5.935 14.048 6.990 1.00 50.59 96 GLU A C 1
ATOM 788 O O . GLU A 1 96 ? 7.002 13.440 7.147 1.00 50.59 96 GLU A O 1
ATOM 793 N N . ASN A 1 97 ? 5.445 14.314 5.769 1.00 46.84 97 ASN A N 1
ATOM 794 C CA . ASN A 1 97 ? 6.126 13.923 4.528 1.00 46.84 97 ASN A CA 1
ATOM 795 C C . ASN A 1 97 ? 7.439 14.707 4.310 1.00 46.84 97 ASN A C 1
ATOM 797 O O . ASN A 1 97 ? 8.376 14.173 3.714 1.00 46.84 97 ASN A O 1
ATOM 801 N N . GLU A 1 98 ? 7.600 15.905 4.892 1.00 43.66 98 GLU A N 1
ATOM 802 C CA . GLU A 1 98 ? 8.891 16.623 4.900 1.00 43.66 98 GLU A CA 1
ATOM 803 C C . GLU A 1 98 ? 9.848 16.189 6.032 1.00 43.66 98 GLU A C 1
ATOM 805 O O . GLU A 1 98 ? 11.059 16.453 5.979 1.00 43.66 98 GLU A O 1
ATOM 810 N N . LYS A 1 99 ? 9.356 15.496 7.069 1.00 40.78 99 LYS A N 1
ATOM 811 C CA . LYS A 1 99 ? 10.178 15.062 8.219 1.00 40.78 99 LYS A CA 1
ATOM 812 C C . LYS A 1 99 ? 10.708 13.643 8.117 1.00 40.78 99 LYS A C 1
ATOM 814 O O . LYS A 1 99 ? 11.489 13.231 8.987 1.00 40.78 99 LYS A O 1
ATOM 819 N N . VAL A 1 100 ? 10.470 12.951 7.007 1.00 39.53 100 VAL A N 1
ATOM 820 C CA . VAL A 1 100 ? 11.448 11.968 6.544 1.00 39.53 100 VAL A CA 1
ATOM 821 C C . VAL A 1 100 ? 12.656 12.768 6.071 1.00 39.53 100 VAL A C 1
ATOM 823 O O . VAL A 1 100 ? 12.850 13.008 4.882 1.00 39.53 100 VAL A O 1
ATOM 826 N N . LYS A 1 101 ? 13.500 13.196 7.029 1.00 35.25 101 LYS A N 1
ATOM 827 C CA . LYS A 1 101 ? 14.857 13.665 6.733 1.00 35.25 101 LYS A CA 1
ATOM 828 C C . LYS A 1 101 ? 15.373 12.719 5.666 1.00 35.25 101 LYS A C 1
ATOM 830 O O . LYS A 1 101 ? 15.343 11.512 5.946 1.00 35.25 101 LYS A O 1
ATOM 835 N N . PRO A 1 102 ? 15.844 13.198 4.499 1.00 34.56 102 PRO A N 1
ATOM 836 C CA . PRO A 1 102 ? 16.485 12.308 3.559 1.00 34.56 102 PRO A CA 1
ATOM 837 C C . PRO A 1 102 ? 17.530 11.600 4.398 1.00 34.56 102 PRO A C 1
ATOM 839 O O . PRO A 1 102 ? 18.436 12.246 4.946 1.00 34.56 102 PRO A O 1
ATOM 842 N N . ARG A 1 103 ? 17.345 10.287 4.618 1.00 40.69 103 ARG A N 1
ATOM 843 C CA . ARG A 1 103 ? 18.411 9.446 5.134 1.00 40.69 103 ARG A CA 1
ATOM 844 C C . ARG A 1 103 ? 19.523 9.816 4.201 1.00 40.69 103 ARG A C 1
ATOM 846 O O . ARG A 1 103 ? 19.392 9.557 3.006 1.00 40.69 103 ARG A O 1
ATOM 853 N N . LYS A 1 104 ? 20.519 10.553 4.710 1.00 40.88 104 LYS A N 1
ATOM 854 C CA . LYS A 1 104 ? 21.687 10.916 3.931 1.00 40.88 104 LYS A CA 1
ATOM 855 C C . LYS A 1 104 ? 22.095 9.576 3.369 1.00 40.88 104 LYS A C 1
ATOM 857 O O . LYS A 1 104 ? 22.556 8.736 4.145 1.00 40.88 104 LYS A O 1
ATOM 862 N N . LYS A 1 105 ? 21.830 9.335 2.075 1.00 44.09 105 LYS A N 1
ATOM 863 C CA . LYS A 1 105 ? 22.464 8.247 1.355 1.00 44.09 105 LYS A CA 1
ATOM 864 C C . LYS A 1 105 ? 23.899 8.515 1.735 1.00 44.09 105 LYS A C 1
ATOM 866 O O . LYS A 1 105 ? 24.390 9.617 1.453 1.00 44.09 105 LYS A O 1
ATOM 871 N N . LYS A 1 106 ? 24.494 7.637 2.560 1.00 46.25 106 LYS A N 1
ATOM 872 C CA . LYS A 1 106 ? 25.929 7.704 2.815 1.00 46.25 106 LYS A CA 1
ATOM 873 C C . LYS A 1 106 ? 26.452 7.873 1.411 1.00 46.25 106 LYS A C 1
ATOM 875 O O . LYS A 1 106 ? 26.125 7.029 0.577 1.00 46.25 106 LYS A O 1
ATOM 880 N N . LYS A 1 107 ? 27.052 9.032 1.109 1.00 49.12 107 LYS A N 1
ATOM 881 C CA . LYS A 1 107 ? 27.704 9.216 -0.177 1.00 49.12 107 LYS A CA 1
ATOM 882 C C . LYS A 1 107 ? 28.596 7.992 -0.226 1.00 49.12 107 LYS A C 1
ATOM 884 O O . LYS A 1 107 ? 29.521 7.914 0.579 1.00 49.12 107 LYS A O 1
ATOM 889 N N . GLN A 1 108 ? 28.237 6.996 -1.038 1.00 55.00 108 GLN A N 1
ATOM 890 C CA . GLN A 1 108 ? 29.220 6.021 -1.441 1.00 55.00 108 GLN A CA 1
ATOM 891 C C . GLN A 1 108 ? 30.333 6.912 -1.955 1.00 55.00 108 GLN A C 1
ATOM 893 O O . GLN A 1 108 ? 30.046 7.872 -2.688 1.00 55.00 108 GLN A O 1
ATOM 898 N N . GLU A 1 109 ? 31.523 6.757 -1.371 1.00 60.72 109 GLU A N 1
ATOM 899 C CA . GLU A 1 109 ? 32.680 7.522 -1.800 1.00 60.72 109 GLU A CA 1
ATOM 900 C C . GLU A 1 109 ? 32.643 7.481 -3.315 1.00 60.72 109 GLU A C 1
ATOM 902 O O . GLU A 1 109 ? 32.661 6.400 -3.898 1.00 60.72 109 GLU A O 1
ATOM 907 N N . LYS A 1 110 ? 32.423 8.641 -3.943 1.00 61.41 110 LYS A N 1
ATOM 908 C CA . LYS A 1 110 ? 32.455 8.699 -5.393 1.00 61.41 110 LYS A CA 1
ATOM 909 C C . LYS A 1 110 ? 33.855 8.222 -5.724 1.00 61.41 110 LYS A C 1
ATOM 911 O O . LYS A 1 110 ? 34.817 8.896 -5.345 1.00 61.41 110 LYS A O 1
ATOM 916 N N . GLU A 1 111 ? 33.958 7.037 -6.319 1.00 67.12 111 GLU A N 1
ATOM 917 C CA . GLU A 1 111 ? 35.237 6.538 -6.782 1.00 67.12 111 GLU A CA 1
ATOM 918 C C . GLU A 1 111 ? 35.846 7.639 -7.643 1.00 67.12 111 GLU A C 1
ATOM 920 O O . GLU A 1 111 ? 35.146 8.342 -8.384 1.00 67.12 111 GLU A O 1
ATOM 925 N N . LYS A 1 112 ? 37.135 7.893 -7.424 1.00 76.38 112 LYS A N 1
ATOM 926 C CA . LYS A 1 112 ? 37.827 9.008 -8.067 1.00 76.38 112 LYS A CA 1
ATOM 927 C C . LYS A 1 112 ? 37.580 8.911 -9.575 1.00 76.38 112 LYS A C 1
ATOM 929 O O . LYS A 1 112 ? 37.681 7.804 -10.105 1.00 76.38 112 LYS A O 1
ATOM 934 N N . PRO A 1 113 ? 37.269 10.025 -10.262 1.00 78.06 113 PRO A N 1
ATOM 935 C CA . PRO A 1 113 ? 37.084 9.988 -11.705 1.00 78.06 113 PRO A CA 1
ATOM 936 C C . PRO A 1 113 ? 38.339 9.378 -12.336 1.00 78.06 113 PRO A C 1
ATOM 938 O O . PRO A 1 113 ? 39.437 9.915 -12.177 1.00 78.06 113 PRO A O 1
ATOM 941 N N . MET A 1 114 ? 38.179 8.220 -12.976 1.00 77.31 114 MET A N 1
ATOM 942 C CA . MET A 1 114 ? 39.272 7.522 -13.644 1.00 77.31 114 MET A CA 1
ATOM 943 C C . MET A 1 114 ? 39.700 8.349 -14.850 1.00 77.31 114 MET A C 1
ATOM 945 O O . MET A 1 114 ? 38.877 8.715 -15.691 1.00 77.31 114 MET A O 1
ATOM 949 N N . TYR A 1 115 ? 40.991 8.647 -14.940 1.00 83.81 115 TYR A N 1
ATOM 950 C CA . TYR A 1 115 ? 41.558 9.212 -16.156 1.00 83.81 115 TYR A CA 1
ATOM 951 C C . TYR A 1 115 ? 41.839 8.099 -17.168 1.00 83.81 115 TYR A C 1
ATOM 953 O O . TYR A 1 115 ? 42.022 6.941 -16.798 1.00 83.81 115 TYR A O 1
ATOM 961 N N . LEU A 1 116 ? 41.947 8.451 -18.452 1.00 80.00 116 LEU A N 1
ATOM 962 C CA . LEU A 1 116 ? 42.228 7.493 -19.532 1.00 80.00 116 LEU A CA 1
ATOM 963 C C . LEU A 1 116 ? 43.451 6.598 -19.232 1.00 80.00 116 LEU A C 1
ATOM 965 O O . LEU A 1 116 ? 43.405 5.388 -19.416 1.00 80.00 116 LEU A O 1
ATOM 969 N N . LYS A 1 117 ? 44.501 7.178 -18.634 1.00 86.00 117 LYS A N 1
ATOM 970 C CA . LYS A 1 117 ? 45.704 6.454 -18.183 1.00 86.00 117 LYS A CA 1
ATOM 971 C C . LYS A 1 117 ? 45.437 5.435 -17.070 1.00 86.00 117 LYS A C 1
ATOM 973 O O . LYS A 1 117 ? 46.137 4.431 -16.969 1.00 86.00 117 LYS A O 1
ATOM 978 N N . ASP A 1 118 ? 44.468 5.703 -16.197 1.00 85.50 118 ASP A N 1
ATOM 979 C CA . ASP A 1 118 ? 44.096 4.772 -15.131 1.00 85.50 118 ASP A CA 1
ATOM 980 C C . ASP A 1 118 ? 43.311 3.581 -15.688 1.00 85.50 118 ASP A C 1
ATOM 982 O O . ASP A 1 118 ? 43.499 2.462 -15.211 1.00 85.50 118 ASP A O 1
ATOM 986 N N . TYR A 1 119 ? 42.504 3.797 -16.733 1.00 82.69 119 TYR A N 1
ATOM 987 C CA . TYR A 1 119 ? 41.838 2.720 -17.467 1.00 82.69 119 TYR A CA 1
ATOM 988 C C . TYR A 1 119 ? 42.847 1.824 -18.195 1.00 82.69 119 TYR A C 1
ATOM 990 O O . TYR A 1 119 ? 42.802 0.610 -18.028 1.00 82.69 119 TYR A O 1
ATOM 998 N N . GLU A 1 120 ? 43.821 2.405 -18.903 1.00 84.69 120 GLU A N 1
ATOM 999 C CA . GLU A 1 120 ? 44.912 1.653 -19.545 1.00 84.69 120 GLU A CA 1
ATOM 1000 C C . GLU A 1 120 ? 45.702 0.818 -18.526 1.00 84.69 120 GLU A C 1
ATOM 1002 O O . GLU A 1 120 ? 45.938 -0.373 -18.731 1.00 84.69 120 GLU A O 1
ATOM 1007 N N . ARG A 1 121 ? 46.064 1.413 -17.380 1.00 87.44 121 ARG A N 1
ATOM 1008 C CA . ARG A 1 121 ? 46.760 0.692 -16.303 1.00 87.44 121 ARG A CA 1
ATOM 1009 C C . ARG A 1 121 ? 45.907 -0.446 -15.743 1.00 87.44 121 ARG A C 1
ATOM 1011 O O . ARG A 1 121 ? 46.449 -1.517 -15.486 1.00 87.44 121 ARG A O 1
ATOM 1018 N N . LYS A 1 122 ? 44.602 -0.225 -15.550 1.00 83.06 122 LYS A N 1
ATOM 1019 C CA . LYS A 1 122 ? 43.663 -1.257 -15.087 1.00 83.06 122 LYS A CA 1
ATOM 1020 C C . LYS A 1 122 ? 43.555 -2.395 -16.103 1.00 83.06 122 LYS A C 1
ATOM 1022 O O . LYS A 1 122 ? 43.666 -3.550 -15.715 1.00 83.06 122 LYS A O 1
ATOM 1027 N N . LEU A 1 123 ? 43.447 -2.076 -17.390 1.00 82.31 123 LEU A N 1
ATOM 1028 C CA . LEU A 1 123 ? 43.400 -3.053 -18.477 1.00 82.31 123 LEU A CA 1
ATOM 1029 C C . LEU A 1 123 ? 44.665 -3.930 -18.521 1.00 82.31 123 LEU A C 1
ATOM 1031 O O . LEU A 1 123 ? 44.580 -5.138 -18.723 1.00 82.31 123 LEU A O 1
ATOM 1035 N N . VAL A 1 124 ? 45.839 -3.341 -18.277 1.00 82.62 124 VAL A N 1
ATOM 1036 C CA . VAL A 1 124 ? 47.108 -4.082 -18.194 1.00 82.62 124 VAL A CA 1
ATOM 1037 C C . VAL A 1 124 ? 47.182 -4.959 -16.941 1.00 82.62 124 VAL A C 1
ATOM 1039 O O . VAL A 1 124 ? 47.648 -6.091 -17.025 1.00 82.62 124 VAL A O 1
ATOM 1042 N N . LEU A 1 125 ? 46.726 -4.463 -15.786 1.00 83.25 125 LEU A N 1
ATOM 1043 C CA . LEU A 1 125 ? 46.780 -5.205 -14.519 1.00 83.25 125 LEU A CA 1
ATOM 1044 C C . LEU A 1 125 ? 45.768 -6.355 -14.441 1.00 83.25 125 LEU A C 1
ATOM 1046 O O . LEU A 1 125 ? 46.092 -7.405 -13.899 1.00 83.25 125 LEU A O 1
ATOM 1050 N N . GLU A 1 126 ? 44.549 -6.140 -14.935 1.00 77.75 126 GLU A N 1
ATOM 1051 C CA . GLU A 1 126 ? 43.420 -7.066 -14.786 1.00 77.75 126 GLU A CA 1
ATOM 1052 C C . GLU A 1 126 ? 43.268 -7.987 -16.001 1.00 77.75 126 GLU A C 1
ATOM 1054 O O . GLU A 1 126 ? 43.090 -9.190 -15.841 1.00 77.75 126 GLU A O 1
ATOM 1059 N N . LYS A 1 127 ? 43.397 -7.435 -17.216 1.00 72.75 127 LYS A N 1
ATOM 1060 C CA . LYS A 1 127 ? 43.240 -8.163 -18.488 1.00 72.75 127 LYS A CA 1
ATOM 1061 C C . LYS A 1 127 ? 44.588 -8.478 -19.155 1.00 72.75 127 LYS A C 1
ATOM 1063 O O . LYS A 1 127 ? 44.637 -8.834 -20.328 1.00 72.75 127 LYS A O 1
ATOM 1068 N N . GLY A 1 128 ? 45.708 -8.288 -18.447 1.00 72.00 128 GLY A N 1
ATOM 1069 C CA . GLY A 1 128 ? 47.054 -8.590 -18.953 1.00 72.00 128 GLY A CA 1
ATOM 1070 C C . GLY A 1 128 ? 47.471 -7.792 -20.197 1.00 72.00 128 GLY A C 1
ATOM 1071 O O . GLY A 1 128 ? 48.451 -8.145 -20.847 1.00 72.00 128 GLY A O 1
ATOM 1072 N N . GLY A 1 129 ? 46.735 -6.731 -20.551 1.00 61.97 129 GLY A N 1
ATOM 1073 C CA . GLY A 1 129 ? 46.958 -5.951 -21.771 1.00 61.97 129 GLY A CA 1
ATOM 1074 C C . GLY A 1 129 ? 46.299 -6.513 -23.040 1.00 61.97 129 GLY A C 1
ATOM 1075 O O . GLY A 1 129 ? 46.582 -6.001 -24.122 1.00 61.97 129 GLY A O 1
ATOM 1076 N N . GLN A 1 130 ? 45.414 -7.514 -22.949 1.00 63.41 130 GLN A N 1
ATOM 1077 C CA . GLN A 1 130 ? 44.629 -7.986 -24.099 1.00 63.41 130 GLN A CA 1
ATOM 1078 C C . GLN A 1 130 ? 43.447 -7.045 -24.384 1.00 63.41 130 GLN A C 1
ATOM 1080 O O . GLN A 1 130 ? 42.441 -7.038 -23.676 1.00 63.41 130 GLN A O 1
ATOM 1085 N N . ILE A 1 131 ? 43.579 -6.247 -25.447 1.00 58.34 131 ILE A N 1
ATOM 1086 C CA . ILE A 1 131 ? 42.521 -5.364 -25.982 1.00 58.34 131 ILE A CA 1
ATOM 1087 C C . ILE A 1 131 ? 41.586 -6.134 -26.930 1.00 58.34 131 ILE A C 1
ATOM 1089 O O . ILE A 1 131 ? 40.546 -5.617 -27.316 1.00 58.34 131 ILE A O 1
ATOM 1093 N N . ASP A 1 132 ? 41.935 -7.372 -27.284 1.00 52.56 132 ASP A N 1
ATOM 1094 C CA . ASP A 1 132 ? 41.187 -8.138 -28.271 1.00 52.56 132 ASP A CA 1
ATOM 1095 C C . ASP A 1 132 ? 39.795 -8.522 -27.735 1.00 52.56 132 ASP A C 1
ATOM 1097 O O . ASP A 1 132 ? 39.662 -9.190 -26.704 1.00 52.56 132 ASP A O 1
ATOM 1101 N N . GLU A 1 133 ? 38.766 -8.009 -28.408 1.00 52.56 133 GLU A N 1
ATOM 1102 C CA . GLU A 1 133 ? 37.366 -8.451 -28.343 1.00 52.56 133 GLU A CA 1
ATOM 1103 C C . GLU A 1 133 ? 37.073 -9.482 -29.450 1.00 52.56 133 GLU A C 1
ATOM 1105 O O . GLU A 1 133 ? 35.915 -9.782 -29.727 1.00 52.56 133 GLU A O 1
ATOM 1110 N N . SER A 1 134 ? 38.105 -10.043 -30.095 1.00 45.22 134 SER A N 1
ATOM 1111 C CA . SER A 1 134 ? 37.960 -11.261 -30.889 1.00 45.22 134 SER A CA 1
ATOM 1112 C C . SER A 1 134 ? 37.800 -12.452 -29.946 1.00 45.22 134 SER A C 1
ATOM 1114 O O . SER A 1 134 ? 38.762 -13.058 -29.481 1.00 45.22 134 SER A O 1
ATOM 1116 N N . ASP A 1 135 ? 36.536 -12.702 -29.630 1.00 50.50 135 ASP A N 1
ATOM 1117 C CA . ASP A 1 135 ? 35.971 -13.943 -29.122 1.00 50.50 135 ASP A CA 1
ATOM 1118 C C . ASP A 1 135 ? 36.478 -15.143 -29.935 1.00 50.50 135 ASP A C 1
ATOM 1120 O O . ASP A 1 135 ? 35.952 -15.438 -31.000 1.00 50.50 135 ASP A O 1
ATOM 1124 N N . ASP A 1 136 ? 37.524 -15.807 -29.450 1.00 47.62 136 ASP A N 1
ATOM 1125 C CA . ASP A 1 136 ? 37.824 -17.185 -29.818 1.00 47.62 136 ASP A CA 1
ATOM 1126 C C . ASP A 1 136 ? 38.413 -17.916 -28.599 1.00 47.62 136 ASP A C 1
ATOM 1128 O O . ASP A 1 136 ? 39.544 -17.684 -28.169 1.00 47.62 136 ASP A O 1
ATOM 1132 N N . GLU A 1 137 ? 37.581 -18.814 -28.068 1.00 50.22 137 GLU A N 1
ATOM 1133 C CA . GLU A 1 137 ? 37.917 -19.980 -27.244 1.00 50.22 137 GLU A CA 1
ATOM 1134 C C . GLU A 1 137 ? 38.497 -19.738 -25.840 1.00 50.22 137 GLU A C 1
ATOM 1136 O O . GLU A 1 137 ? 39.645 -20.042 -25.534 1.00 50.22 137 GLU A O 1
ATOM 1141 N N . ASP A 1 138 ? 37.608 -19.371 -24.915 1.00 43.78 138 ASP A N 1
ATOM 1142 C CA . ASP A 1 138 ? 37.537 -20.064 -23.624 1.00 43.78 138 ASP A CA 1
ATOM 1143 C C . ASP A 1 138 ? 36.070 -20.076 -23.157 1.00 43.78 138 ASP A C 1
ATOM 1145 O O . ASP A 1 138 ? 35.591 -19.157 -22.491 1.00 43.78 138 ASP A O 1
ATOM 1149 N N . GLU A 1 139 ? 35.334 -21.137 -23.516 1.00 46.97 139 GLU A N 1
ATOM 1150 C CA . GLU A 1 139 ? 33.974 -21.436 -23.041 1.00 46.97 139 GLU A CA 1
ATOM 1151 C C . GLU A 1 139 ? 33.944 -21.719 -21.527 1.00 46.97 139 GLU A C 1
ATOM 1153 O O . GLU A 1 139 ? 33.579 -22.801 -21.060 1.00 46.97 139 GLU A O 1
ATOM 1158 N N . ARG A 1 140 ? 34.246 -20.720 -20.704 1.00 49.75 140 ARG A N 1
ATOM 1159 C CA . ARG A 1 140 ? 33.740 -20.689 -19.337 1.00 49.75 140 ARG A CA 1
ATOM 1160 C C . ARG A 1 140 ? 32.421 -19.946 -19.362 1.00 49.75 140 ARG A C 1
ATOM 1162 O O . ARG A 1 140 ? 32.329 -18.792 -18.955 1.00 49.75 140 ARG A O 1
ATOM 1169 N N . LYS A 1 141 ? 31.383 -20.650 -19.822 1.00 52.94 141 LYS A N 1
ATOM 1170 C CA . LYS A 1 141 ? 29.983 -20.315 -19.534 1.00 52.94 141 LYS A CA 1
ATOM 1171 C C . LYS A 1 141 ? 29.766 -20.448 -18.026 1.00 52.94 141 LYS A C 1
ATOM 1173 O O . LYS A 1 141 ? 29.151 -21.392 -17.538 1.00 52.94 141 LYS A O 1
ATOM 1178 N N . HIS A 1 142 ? 30.329 -19.526 -17.257 1.00 53.56 142 HIS A N 1
ATOM 1179 C CA . HIS A 1 142 ? 29.810 -19.228 -15.942 1.00 53.56 142 HIS A CA 1
ATOM 1180 C C . HIS A 1 142 ? 28.418 -18.667 -16.215 1.00 53.56 142 HIS A C 1
ATOM 1182 O O . HIS A 1 142 ? 28.306 -17.548 -16.708 1.00 53.56 142 HIS A O 1
ATOM 1188 N N . SER A 1 143 ? 27.377 -19.482 -16.008 1.00 61.50 143 SER A N 1
ATOM 1189 C CA . SER A 1 143 ? 25.993 -19.004 -16.081 1.00 61.50 143 SER A CA 1
ATOM 1190 C C . SER A 1 143 ? 25.916 -17.698 -15.299 1.00 61.50 143 SER A C 1
ATOM 1192 O O . SER A 1 143 ? 26.479 -17.621 -14.197 1.00 61.50 143 SER A O 1
ATOM 1194 N N . ASN A 1 144 ? 25.276 -16.681 -15.873 1.00 78.25 144 ASN A N 1
ATOM 1195 C CA . ASN A 1 144 ? 25.128 -15.398 -15.203 1.00 78.25 144 ASN A CA 1
ATOM 1196 C C . ASN A 1 144 ? 24.479 -15.631 -13.833 1.00 78.25 144 ASN A C 1
ATOM 1198 O O . ASN A 1 144 ? 23.755 -16.607 -13.639 1.00 78.25 144 ASN A O 1
ATOM 1202 N N . TYR A 1 145 ? 24.737 -14.753 -12.861 1.00 81.50 145 TYR A N 1
ATOM 1203 C CA . TYR A 1 145 ? 24.137 -14.873 -11.524 1.00 81.50 145 TYR A CA 1
ATOM 1204 C C . TYR A 1 145 ? 22.614 -15.093 -11.598 1.00 81.50 145 TYR A C 1
ATOM 1206 O O . TYR A 1 145 ? 22.061 -15.907 -10.861 1.00 81.50 145 TYR A O 1
ATOM 1214 N N . PHE A 1 146 ? 21.967 -14.426 -12.557 1.00 81.62 146 PHE A N 1
ATOM 1215 C CA . PHE A 1 146 ? 20.552 -14.589 -12.860 1.00 81.62 146 PHE A CA 1
ATOM 1216 C C . PHE A 1 146 ? 20.203 -16.019 -13.305 1.00 81.62 146 PHE A C 1
ATOM 1218 O O . PHE A 1 146 ? 19.342 -16.646 -12.695 1.00 81.62 146 PHE A O 1
ATOM 1225 N N . ASP A 1 147 ? 20.937 -16.577 -14.270 1.00 80.94 147 ASP A N 1
ATOM 1226 C CA . ASP A 1 147 ? 20.743 -17.949 -14.753 1.00 80.94 147 ASP A CA 1
ATOM 1227 C C . ASP A 1 147 ? 20.960 -18.988 -13.640 1.00 80.94 147 ASP A C 1
ATOM 1229 O O . ASP A 1 147 ? 20.241 -19.982 -13.557 1.00 80.94 147 ASP A O 1
ATOM 1233 N N . GLN A 1 148 ? 21.941 -18.772 -12.753 1.00 84.31 148 GLN A N 1
ATOM 1234 C CA . GLN A 1 148 ? 22.173 -19.659 -11.605 1.00 84.31 148 GLN A CA 1
ATOM 1235 C C . GLN A 1 148 ? 21.008 -19.590 -10.612 1.00 84.31 148 GLN A C 1
ATOM 1237 O O . GLN A 1 148 ? 20.548 -20.621 -10.119 1.00 84.31 148 GLN A O 1
ATOM 1242 N N . GLN A 1 149 ? 20.500 -18.387 -10.334 1.00 87.19 149 GLN A N 1
ATOM 1243 C CA . GLN A 1 149 ? 19.345 -18.195 -9.462 1.00 87.19 149 GLN A CA 1
ATOM 1244 C C . GLN A 1 149 ? 18.080 -18.820 -10.062 1.00 87.19 149 GLN A C 1
ATOM 1246 O O . GLN A 1 149 ? 17.293 -19.432 -9.337 1.00 87.19 149 GLN A O 1
ATOM 1251 N N . GLU A 1 150 ? 17.899 -18.725 -11.377 1.00 86.88 150 GLU A N 1
ATOM 1252 C CA . GLU A 1 150 ? 16.795 -19.357 -12.093 1.00 86.88 150 GLU A CA 1
ATOM 1253 C C . GLU A 1 150 ? 16.905 -20.888 -12.074 1.00 86.88 150 GLU A C 1
ATOM 1255 O O . GLU A 1 150 ? 15.925 -21.574 -11.782 1.00 86.88 150 GLU A O 1
ATOM 1260 N N . GLN A 1 151 ? 18.105 -21.443 -12.270 1.00 88.56 151 GLN A N 1
ATOM 1261 C CA . GLN A 1 151 ? 18.354 -22.881 -12.130 1.00 88.56 151 GLN A CA 1
ATOM 1262 C C . GLN A 1 151 ? 18.040 -23.379 -10.715 1.00 88.56 151 GLN A C 1
ATOM 1264 O O . GLN A 1 151 ? 17.398 -24.418 -10.562 1.00 88.56 151 GLN A O 1
ATOM 1269 N N . ILE A 1 152 ? 18.431 -22.626 -9.682 1.00 88.12 152 ILE A N 1
ATOM 1270 C CA . ILE A 1 152 ? 18.120 -22.952 -8.283 1.00 88.12 152 ILE A CA 1
ATOM 1271 C C . ILE A 1 152 ? 16.607 -22.889 -8.035 1.00 88.12 152 ILE A C 1
ATOM 1273 O O . ILE A 1 152 ? 16.048 -23.813 -7.441 1.00 88.12 152 ILE A O 1
ATOM 1277 N N . ARG A 1 153 ? 15.923 -21.844 -8.517 1.00 89.06 153 ARG A N 1
ATOM 1278 C CA . ARG A 1 153 ? 14.461 -21.700 -8.397 1.00 89.06 153 ARG A CA 1
ATOM 1279 C C . ARG A 1 153 ? 13.719 -22.832 -9.097 1.00 89.06 153 ARG A C 1
ATOM 1281 O O . ARG A 1 153 ? 12.809 -23.415 -8.512 1.00 89.06 153 ARG A O 1
ATOM 1288 N N . ASN A 1 154 ? 14.133 -23.186 -10.309 1.00 87.12 154 ASN A N 1
ATOM 1289 C CA . ASN A 1 154 ? 13.535 -24.275 -11.075 1.00 87.12 154 ASN A CA 1
ATOM 1290 C C . ASN A 1 154 ? 13.802 -25.639 -10.429 1.00 87.12 154 ASN A C 1
ATOM 1292 O O . ASN A 1 154 ? 12.891 -26.464 -10.354 1.00 87.12 154 ASN A O 1
ATOM 1296 N N . ALA A 1 155 ? 15.007 -25.868 -9.900 1.00 86.88 155 ALA A N 1
ATOM 1297 C CA . ALA A 1 155 ? 15.328 -27.079 -9.149 1.00 86.88 155 ALA A CA 1
ATOM 1298 C C . ALA A 1 155 ? 14.482 -27.199 -7.870 1.00 86.88 155 ALA A C 1
ATOM 1300 O O . ALA A 1 155 ? 13.930 -28.267 -7.605 1.00 86.88 155 ALA A O 1
ATOM 1301 N N . LEU A 1 156 ? 14.312 -26.101 -7.127 1.00 86.06 156 LEU A N 1
ATOM 1302 C CA . LEU A 1 156 ? 13.456 -26.043 -5.941 1.00 86.06 156 LEU A CA 1
ATOM 1303 C C . LEU A 1 156 ? 11.988 -26.310 -6.301 1.00 86.06 156 LEU A C 1
ATOM 1305 O O . LEU A 1 156 ? 11.346 -27.160 -5.690 1.00 86.06 156 LEU A O 1
ATOM 1309 N N . ARG A 1 157 ? 11.462 -25.639 -7.333 1.00 83.44 157 ARG A N 1
ATOM 1310 C CA . ARG A 1 157 ? 10.078 -25.816 -7.797 1.00 83.44 157 ARG A CA 1
ATOM 1311 C C . ARG A 1 157 ? 9.822 -27.240 -8.279 1.00 83.44 157 ARG A C 1
ATOM 1313 O O . ARG A 1 157 ? 8.756 -27.784 -8.014 1.00 83.44 157 ARG A O 1
ATOM 1320 N N . LYS A 1 158 ? 10.800 -27.861 -8.943 1.00 82.38 158 LYS A N 1
ATOM 1321 C CA . LYS A 1 158 ? 10.728 -29.264 -9.363 1.00 82.38 158 LYS A CA 1
ATOM 1322 C C . LYS A 1 158 ? 10.736 -30.214 -8.167 1.00 82.38 158 LYS A C 1
ATOM 1324 O O . LYS A 1 158 ? 9.946 -31.149 -8.164 1.00 82.38 158 LYS A O 1
ATOM 1329 N N . ALA A 1 159 ? 11.575 -29.968 -7.161 1.00 78.12 159 ALA A N 1
ATOM 1330 C CA . ALA A 1 159 ? 11.597 -30.770 -5.939 1.00 78.12 159 ALA A CA 1
ATOM 1331 C C . ALA A 1 159 ? 10.262 -30.693 -5.177 1.00 78.12 159 ALA A C 1
ATOM 1333 O O . ALA A 1 159 ? 9.774 -31.708 -4.700 1.00 78.12 159 ALA A O 1
ATOM 1334 N N . VAL A 1 160 ? 9.637 -29.512 -5.135 1.00 75.25 160 VAL A N 1
ATOM 1335 C CA . VAL A 1 160 ? 8.328 -29.310 -4.493 1.00 75.25 160 VAL A CA 1
ATOM 1336 C C . VAL A 1 160 ? 7.176 -29.886 -5.334 1.00 75.25 160 VAL A C 1
ATOM 1338 O O . VAL A 1 160 ? 6.294 -30.547 -4.797 1.00 75.25 160 VAL A O 1
ATOM 1341 N N . GLY A 1 161 ? 7.168 -29.661 -6.653 1.00 65.25 161 GLY A N 1
ATOM 1342 C CA . GLY A 1 161 ? 6.069 -30.052 -7.549 1.00 65.25 161 GLY A CA 1
ATOM 1343 C C . GLY A 1 161 ? 6.071 -31.524 -7.973 1.00 65.25 161 GLY A C 1
ATOM 1344 O O . GLY A 1 161 ? 5.009 -32.110 -8.154 1.00 65.25 161 GLY A O 1
ATOM 1345 N N . SER A 1 162 ? 7.244 -32.159 -8.077 1.00 58.25 162 SER A N 1
ATOM 1346 C CA . SER A 1 162 ? 7.365 -33.600 -8.367 1.00 58.25 162 SER A CA 1
ATOM 1347 C C . SER A 1 162 ? 6.793 -34.482 -7.254 1.00 58.25 162 SER A C 1
ATOM 1349 O O . SER A 1 162 ? 6.614 -35.675 -7.464 1.00 58.25 162 SER A O 1
ATOM 1351 N N . GLN A 1 163 ? 6.528 -33.912 -6.080 1.00 52.44 163 GLN A N 1
ATOM 1352 C CA . GLN A 1 163 ? 6.003 -34.622 -4.919 1.00 52.44 163 GLN A CA 1
ATOM 1353 C C . GLN A 1 163 ? 4.464 -34.666 -4.881 1.00 52.44 163 GLN A C 1
ATOM 1355 O O . GLN A 1 163 ? 3.912 -35.312 -4.000 1.00 52.44 163 GLN A O 1
ATOM 1360 N N . SER A 1 164 ? 3.759 -33.986 -5.803 1.00 51.69 164 SER A N 1
ATOM 1361 C CA . SER A 1 164 ? 2.283 -33.956 -5.835 1.00 51.69 164 SER A CA 1
ATOM 1362 C C . SER A 1 164 ? 1.656 -34.888 -6.878 1.00 51.69 164 SER A C 1
ATOM 1364 O O . SER A 1 164 ? 0.438 -34.865 -7.054 1.00 51.69 164 SER A O 1
ATOM 1366 N N . SER A 1 165 ? 2.466 -35.638 -7.624 1.00 52.00 165 SER A N 1
ATOM 1367 C CA . SER A 1 165 ? 2.000 -36.439 -8.753 1.00 52.00 165 SER A CA 1
ATOM 1368 C C . SER A 1 165 ? 2.776 -37.748 -8.845 1.00 52.00 165 SER A C 1
ATOM 1370 O O . SER A 1 165 ? 3.492 -37.956 -9.816 1.00 52.00 165 SER A O 1
ATOM 1372 N N . ASP A 1 166 ? 2.658 -38.599 -7.828 1.00 41.53 166 ASP A N 1
ATOM 1373 C CA . ASP A 1 166 ? 2.523 -40.041 -8.044 1.00 41.53 166 ASP A CA 1
ATOM 1374 C C . ASP A 1 166 ? 2.068 -40.739 -6.759 1.00 41.53 166 ASP A C 1
ATOM 1376 O O . ASP A 1 166 ? 2.407 -40.342 -5.644 1.00 41.53 166 ASP A O 1
ATOM 1380 N N . GLU A 1 167 ? 1.236 -41.748 -6.964 1.00 50.19 167 GLU A N 1
ATOM 1381 C CA . GLU A 1 167 ? 0.699 -42.672 -5.978 1.00 50.19 167 GLU A CA 1
ATOM 1382 C C . GLU A 1 167 ? 1.845 -43.506 -5.384 1.00 50.19 167 GLU A C 1
ATOM 1384 O O . GLU A 1 167 ? 2.379 -44.349 -6.088 1.00 50.19 167 GLU A O 1
ATOM 1389 N N . ASP A 1 168 ? 2.230 -43.287 -4.122 1.00 39.94 168 ASP A N 1
ATOM 1390 C CA . ASP A 1 168 ? 2.786 -44.338 -3.254 1.00 39.94 168 ASP A CA 1
ATOM 1391 C C . ASP A 1 168 ? 2.839 -43.874 -1.782 1.00 39.94 168 ASP A C 1
ATOM 1393 O O . ASP A 1 168 ? 3.510 -42.915 -1.391 1.00 39.94 168 ASP A O 1
ATOM 1397 N N . ASP A 1 169 ? 2.066 -44.591 -0.974 1.00 49.22 169 ASP A N 1
ATOM 1398 C CA . ASP A 1 169 ? 1.845 -44.472 0.466 1.00 49.22 169 ASP A CA 1
ATOM 1399 C C . ASP A 1 169 ? 3.045 -45.034 1.246 1.00 49.22 169 ASP A C 1
ATOM 1401 O O . ASP A 1 169 ? 2.929 -46.140 1.748 1.00 49.22 169 ASP A O 1
ATOM 1405 N N . ASP A 1 170 ? 4.207 -44.350 1.247 1.00 48.28 170 ASP A N 1
ATOM 1406 C CA . ASP A 1 170 ? 5.315 -44.519 2.231 1.00 48.28 170 ASP A CA 1
ATOM 1407 C C . ASP A 1 170 ? 6.600 -43.714 1.869 1.00 48.28 170 ASP A C 1
ATOM 1409 O O . ASP A 1 170 ? 7.728 -44.209 1.960 1.00 48.28 170 ASP A O 1
ATOM 1413 N N . SER A 1 171 ? 6.490 -42.443 1.462 1.00 47.53 171 SER A N 1
ATOM 1414 C CA . SER A 1 171 ? 7.667 -41.561 1.353 1.00 47.53 171 SER A CA 1
ATOM 1415 C C . SER A 1 171 ? 7.436 -40.257 2.098 1.00 47.53 171 SER A C 1
ATOM 1417 O O . SER A 1 171 ? 6.728 -39.373 1.625 1.00 47.53 171 SER A O 1
ATOM 1419 N N . ASP A 1 172 ? 8.095 -40.139 3.248 1.00 51.69 172 ASP A N 1
ATOM 1420 C CA . ASP A 1 172 ? 8.283 -38.913 4.020 1.00 51.69 172 ASP A CA 1
ATOM 1421 C C . ASP A 1 172 ? 8.809 -37.806 3.083 1.00 51.69 172 ASP A C 1
ATOM 1423 O O . ASP A 1 172 ? 9.989 -37.751 2.724 1.00 51.69 172 ASP A O 1
ATOM 1427 N N . GLY A 1 173 ? 7.894 -36.980 2.576 1.00 57.91 173 GLY A N 1
ATOM 1428 C CA . GLY A 1 173 ? 8.209 -35.907 1.646 1.00 57.91 173 GLY A CA 1
ATOM 1429 C C . GLY A 1 173 ? 9.155 -34.917 2.312 1.00 57.91 173 GLY A C 1
ATOM 1430 O O . GLY A 1 173 ? 8.813 -34.346 3.344 1.00 57.91 173 GLY A O 1
ATOM 1431 N N . LEU A 1 174 ? 10.336 -34.686 1.725 1.00 67.62 174 LEU A N 1
ATOM 1432 C CA . LEU A 1 174 ? 11.391 -33.843 2.312 1.00 67.62 174 LEU A CA 1
ATOM 1433 C C . LEU A 1 174 ? 10.878 -32.447 2.709 1.00 67.62 174 LEU A C 1
ATOM 1435 O O . LEU A 1 174 ? 11.388 -31.837 3.647 1.00 67.62 174 LEU A O 1
ATOM 1439 N N . LEU A 1 175 ? 9.864 -31.951 1.995 1.00 62.31 175 LEU A N 1
ATOM 1440 C CA . LEU A 1 175 ? 9.136 -30.728 2.307 1.00 62.31 175 LEU A CA 1
ATOM 1441 C C . LEU A 1 175 ? 7.628 -31.011 2.289 1.00 62.31 175 LEU A C 1
ATOM 1443 O O . LEU A 1 175 ? 7.077 -31.371 1.249 1.00 62.31 175 LEU A O 1
ATOM 1447 N N . VAL A 1 176 ? 6.966 -30.815 3.432 1.00 68.31 176 VAL A N 1
ATOM 1448 C CA . VAL A 1 176 ? 5.504 -30.878 3.584 1.00 68.31 176 VAL A CA 1
ATOM 1449 C C . VAL A 1 176 ? 4.987 -29.455 3.820 1.00 68.31 176 VAL A C 1
ATOM 1451 O O . VAL A 1 176 ? 5.539 -28.755 4.675 1.00 68.31 176 VAL A O 1
ATOM 1454 N N . PRO A 1 177 ? 3.952 -28.988 3.094 1.00 65.44 177 PRO A N 1
ATOM 1455 C CA . PRO A 1 177 ? 3.344 -27.693 3.372 1.00 65.44 177 PRO A CA 1
ATOM 1456 C C . PRO A 1 177 ? 2.782 -27.696 4.796 1.00 65.44 177 PRO A C 1
ATOM 1458 O O . PRO A 1 177 ? 1.902 -28.487 5.136 1.00 65.44 177 PRO A O 1
ATOM 1461 N N . LYS A 1 178 ? 3.306 -26.812 5.647 1.00 73.00 178 LYS A N 1
ATOM 1462 C CA . LYS A 1 178 ? 2.837 -26.688 7.024 1.00 73.00 178 LYS A CA 1
ATOM 1463 C C . LYS A 1 178 ? 1.410 -26.133 7.028 1.00 73.00 178 LYS A C 1
ATOM 1465 O O . LYS A 1 178 ? 1.182 -25.004 6.599 1.00 73.00 178 LYS A O 1
ATOM 1470 N N . GLN A 1 179 ? 0.457 -26.912 7.536 1.00 69.19 179 GLN A N 1
ATOM 1471 C CA . GLN A 1 179 ? -0.876 -26.403 7.853 1.00 69.19 179 GLN A CA 1
ATOM 1472 C C . GLN A 1 179 ? -0.769 -25.538 9.109 1.00 69.19 179 GLN A C 1
ATOM 1474 O O . GLN A 1 179 ? -0.467 -26.041 10.190 1.00 69.19 179 GLN A O 1
ATOM 1479 N N . LYS A 1 180 ? -0.961 -24.228 8.950 1.00 76.00 180 LYS A N 1
ATOM 1480 C CA . LYS A 1 180 ? -0.934 -23.284 10.069 1.00 76.00 180 LYS A CA 1
ATOM 1481 C C . LYS A 1 180 ? -2.159 -23.513 10.950 1.00 76.00 180 LYS A C 1
ATOM 1483 O O . LYS A 1 180 ? -3.283 -23.551 10.447 1.00 76.00 180 LYS A O 1
ATOM 1488 N N . THR A 1 181 ? -1.943 -23.676 12.251 1.00 77.00 181 THR A N 1
ATOM 1489 C CA . THR A 1 181 ? -3.028 -23.689 13.236 1.00 77.00 181 THR A CA 1
ATOM 1490 C C . THR A 1 181 ? -3.508 -22.261 13.499 1.00 77.00 181 THR A C 1
ATOM 1492 O O . THR A 1 181 ? -2.787 -21.293 13.259 1.00 77.00 181 THR A O 1
ATOM 1495 N N . GLU A 1 182 ? -4.737 -22.111 13.991 1.00 68.88 182 GLU A N 1
ATOM 1496 C CA . GLU A 1 182 ? -5.342 -20.798 14.262 1.00 68.88 182 GLU A CA 1
ATOM 1497 C C . GLU A 1 182 ? -4.542 -19.989 15.302 1.00 68.88 182 GLU A C 1
ATOM 1499 O O . GLU A 1 182 ? -4.391 -18.779 15.167 1.00 68.88 182 GLU A O 1
ATOM 1504 N N . GLU A 1 183 ? -3.924 -20.673 16.271 1.00 72.06 183 GLU A N 1
ATOM 1505 C CA . GLU A 1 183 ? -3.001 -20.075 17.246 1.00 72.06 183 GLU A CA 1
ATOM 1506 C C . GLU A 1 183 ? -1.697 -19.572 16.610 1.00 72.06 183 GLU A C 1
ATOM 1508 O O . GLU A 1 183 ? -1.186 -18.528 17.004 1.00 72.06 183 GLU A O 1
ATOM 1513 N N . GLU A 1 184 ? -1.159 -20.284 15.618 1.00 66.56 184 GLU A N 1
ATOM 1514 C CA . GLU A 1 184 ? 0.065 -19.872 14.926 1.00 66.56 184 GLU A CA 1
ATOM 1515 C C . GLU A 1 184 ? -0.197 -18.683 13.999 1.00 66.56 184 GLU A C 1
ATOM 1517 O O . GLU A 1 184 ? 0.616 -17.769 13.923 1.00 66.56 184 GLU A O 1
ATOM 1522 N N . LYS A 1 185 ? -1.377 -18.641 13.371 1.00 67.44 185 LYS A N 1
ATOM 1523 C CA . LYS A 1 185 ? -1.822 -17.479 12.598 1.00 67.44 185 LYS A CA 1
ATOM 1524 C C . LYS A 1 185 ? -1.992 -16.244 13.488 1.00 67.44 185 LYS A C 1
ATOM 1526 O O . LYS A 1 185 ? -1.518 -15.175 13.132 1.00 67.44 185 LYS A O 1
ATOM 1531 N N . ALA A 1 186 ? -2.587 -16.403 14.672 1.00 67.75 186 ALA A N 1
ATOM 1532 C CA . ALA A 1 186 ? -2.719 -15.309 15.632 1.00 67.75 186 ALA A CA 1
ATOM 1533 C C . ALA A 1 186 ? -1.354 -14.785 16.119 1.00 67.75 186 ALA A C 1
ATOM 1535 O O . ALA A 1 186 ? -1.178 -13.577 16.252 1.00 67.75 186 ALA A O 1
ATOM 1536 N N . GLN A 1 187 ? -0.378 -15.672 16.343 1.00 69.56 187 GLN A N 1
ATOM 1537 C CA . GLN A 1 187 ? 0.987 -15.274 16.707 1.00 69.56 187 GLN A CA 1
ATOM 1538 C C . GLN A 1 187 ? 1.715 -14.572 15.559 1.00 69.56 187 GLN A C 1
ATOM 1540 O O . GLN A 1 187 ? 2.377 -13.567 15.792 1.00 69.56 187 GLN A O 1
ATOM 1545 N N . GLU A 1 188 ? 1.568 -15.051 14.322 1.00 67.00 188 GLU A N 1
ATOM 1546 C CA . GLU A 1 188 ? 2.115 -14.379 13.140 1.00 67.00 188 GLU A CA 1
ATOM 1547 C C . GLU A 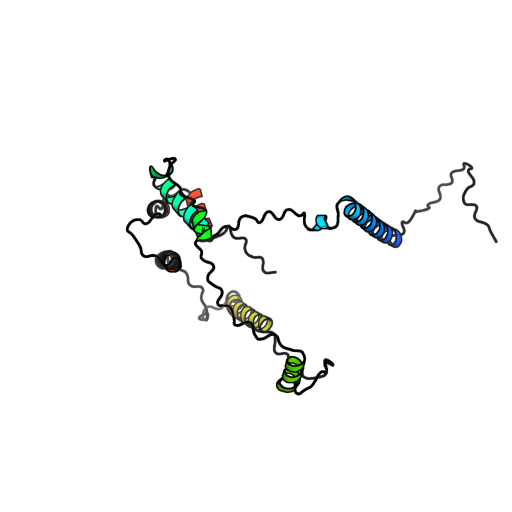1 188 ? 1.496 -12.993 12.935 1.00 67.00 188 GLU A C 1
ATOM 1549 O O . GLU A 1 188 ? 2.219 -12.057 12.601 1.00 67.00 188 GLU A O 1
ATOM 1554 N N . ASP A 1 189 ? 0.192 -12.841 13.175 1.00 64.19 189 ASP A N 1
ATOM 1555 C CA . ASP A 1 189 ? -0.491 -11.549 13.118 1.00 64.19 189 ASP A CA 1
ATOM 1556 C C . ASP A 1 189 ? 0.047 -10.616 14.218 1.00 64.19 189 ASP A C 1
ATOM 1558 O O . ASP A 1 189 ? 0.417 -9.473 13.947 1.00 64.19 189 ASP A O 1
ATOM 1562 N N . GLU A 1 190 ? 0.172 -11.098 15.460 1.00 65.88 190 GLU A N 1
ATOM 1563 C CA . GLU A 1 190 ? 0.783 -10.350 16.568 1.00 65.88 190 GLU A CA 1
ATOM 1564 C C . GLU A 1 190 ? 2.232 -9.940 16.271 1.00 65.88 190 GLU A C 1
ATOM 1566 O O . GLU A 1 190 ? 2.611 -8.794 16.537 1.00 65.88 190 GLU A O 1
ATOM 1571 N N . ASP A 1 191 ? 3.020 -10.829 15.669 1.00 68.12 191 ASP A N 1
ATOM 1572 C CA . ASP A 1 191 ? 4.395 -10.574 15.247 1.00 68.12 191 ASP A CA 1
ATOM 1573 C C . ASP A 1 191 ? 4.471 -9.626 14.048 1.00 68.12 191 ASP A C 1
ATOM 1575 O O . ASP A 1 191 ? 5.363 -8.780 13.979 1.00 68.12 191 ASP A O 1
ATOM 1579 N N . PHE A 1 192 ? 3.508 -9.681 13.132 1.00 64.75 192 PHE A N 1
ATOM 1580 C CA . PHE A 1 192 ? 3.367 -8.730 12.036 1.00 64.75 192 PHE A CA 1
ATOM 1581 C C . PHE A 1 192 ? 3.060 -7.329 12.572 1.00 64.75 192 PHE A C 1
ATOM 1583 O O . PHE A 1 192 ? 3.706 -6.353 12.177 1.00 64.75 192 PHE A O 1
ATOM 1590 N N . TYR A 1 193 ? 2.154 -7.220 13.546 1.00 59.91 193 TYR A N 1
ATOM 1591 C CA . TYR A 1 193 ? 1.863 -5.958 14.225 1.00 59.91 193 TYR A CA 1
ATOM 1592 C C . TYR A 1 193 ? 3.038 -5.479 15.089 1.00 59.91 193 TYR A C 1
ATOM 1594 O O . TYR A 1 193 ? 3.307 -4.274 15.149 1.00 59.91 193 TYR A O 1
ATOM 1602 N N . SER A 1 194 ? 3.774 -6.386 15.736 1.00 62.09 194 SER A N 1
ATOM 1603 C CA . SER A 1 194 ? 4.969 -6.050 16.518 1.00 62.09 194 SER A CA 1
ATOM 1604 C C . SER A 1 194 ? 6.128 -5.603 15.617 1.00 62.09 194 SER A C 1
ATOM 1606 O O . SER A 1 194 ? 6.839 -4.651 15.949 1.00 62.09 194 SER A O 1
ATOM 1608 N N . TRP A 1 195 ? 6.264 -6.195 14.430 1.00 68.31 195 TRP A N 1
ATOM 1609 C CA . TRP A 1 195 ? 7.232 -5.818 13.405 1.00 68.31 195 TRP A CA 1
ATOM 1610 C C . TRP A 1 195 ? 6.885 -4.481 12.744 1.00 68.31 195 TRP A C 1
ATOM 1612 O O . TRP A 1 195 ? 7.758 -3.616 12.613 1.00 68.31 195 TRP A O 1
ATOM 1622 N N . MET A 1 196 ? 5.608 -4.255 12.416 1.00 56.41 196 MET A N 1
ATOM 1623 C CA . MET A 1 196 ? 5.099 -2.967 11.928 1.00 56.41 196 MET A CA 1
ATOM 1624 C C . MET A 1 196 ? 5.381 -1.848 12.943 1.00 56.41 196 MET A C 1
ATOM 1626 O O . MET A 1 196 ? 5.825 -0.756 12.584 1.00 56.41 196 MET A O 1
ATOM 1630 N N . LYS A 1 197 ? 5.236 -2.162 14.232 1.00 52.16 197 LYS A N 1
ATOM 1631 C CA . LYS A 1 197 ? 5.575 -1.286 15.356 1.00 52.16 197 LYS A CA 1
ATOM 1632 C C . LYS A 1 197 ? 7.087 -1.084 15.535 1.00 52.16 197 LYS A C 1
ATOM 1634 O O . LYS A 1 197 ? 7.533 0.034 15.780 1.00 52.16 197 LYS A O 1
ATOM 1639 N N . SER A 1 198 ? 7.894 -2.129 15.358 1.00 47.72 198 SER A N 1
ATOM 1640 C CA . SER A 1 198 ? 9.358 -2.071 15.478 1.00 47.72 198 SER A CA 1
ATOM 1641 C C . SER A 1 198 ? 10.002 -1.230 14.367 1.00 47.72 198 SER A C 1
ATOM 1643 O O . SER A 1 198 ? 10.937 -0.463 14.615 1.00 47.72 198 SER A O 1
ATOM 1645 N N . ARG A 1 199 ? 9.453 -1.282 13.145 1.00 50.97 199 ARG A N 1
ATOM 1646 C CA . ARG A 1 199 ? 9.934 -0.499 11.994 1.00 50.97 199 ARG A CA 1
ATOM 1647 C C . ARG A 1 199 ? 9.786 1.017 12.191 1.00 50.97 199 ARG A C 1
ATOM 1649 O O . ARG A 1 199 ? 10.527 1.771 11.559 1.00 50.97 199 ARG A O 1
ATOM 1656 N N . LYS A 1 200 ? 8.885 1.458 13.081 1.00 48.31 200 LYS A N 1
ATOM 1657 C CA . LYS A 1 200 ? 8.569 2.875 13.335 1.00 48.31 200 LYS A CA 1
ATOM 1658 C C . LYS A 1 200 ? 9.316 3.506 14.522 1.00 48.31 200 LYS A C 1
ATOM 1660 O 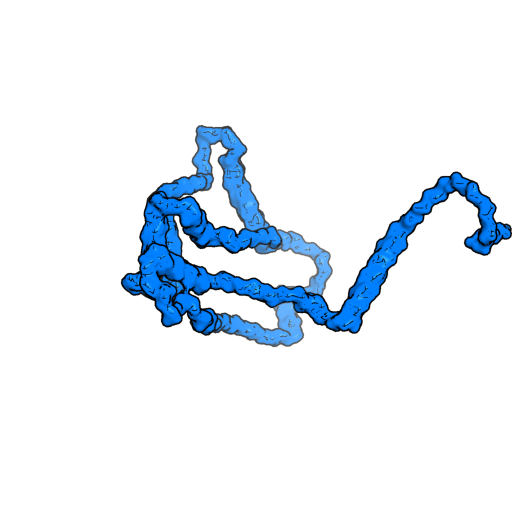O . LYS A 1 200 ? 9.093 4.675 14.798 1.00 48.31 200 LYS A O 1
ATOM 1665 N N . GLY A 1 201 ? 10.251 2.813 15.183 1.00 38.44 201 GLY A N 1
ATOM 1666 C CA . GLY A 1 201 ? 11.182 3.463 16.125 1.00 38.44 201 GLY A CA 1
ATOM 1667 C C . GLY A 1 201 ? 10.522 4.372 17.177 1.00 38.44 201 GLY A C 1
ATOM 1668 O O . GLY A 1 201 ? 11.024 5.465 17.429 1.00 38.44 201 GLY A O 1
ATOM 1669 N N . GLY A 1 202 ? 9.406 3.937 17.766 1.00 40.56 202 GLY A N 1
ATOM 1670 C CA . GLY A 1 202 ? 8.694 4.656 18.821 1.00 40.56 202 GLY A CA 1
ATOM 1671 C C . GLY A 1 202 ? 7.998 3.674 19.759 1.00 40.56 202 GLY A C 1
ATOM 1672 O O . GLY A 1 202 ? 7.283 2.783 19.306 1.00 40.56 202 GLY A O 1
ATOM 1673 N N . GLU A 1 203 ? 8.277 3.799 21.056 1.00 36.22 203 GLU A N 1
ATOM 1674 C CA . GLU A 1 203 ? 7.692 3.005 22.140 1.00 36.22 203 GLU A CA 1
ATOM 1675 C C . GLU A 1 203 ? 6.158 3.128 22.192 1.00 36.22 203 GLU A C 1
ATOM 1677 O O . GLU A 1 203 ? 5.585 4.142 21.799 1.00 36.22 203 GLU A O 1
ATOM 1682 N N . ILE A 1 204 ? 5.495 2.090 22.717 1.00 38.78 204 ILE A N 1
ATOM 1683 C CA . ILE A 1 204 ? 4.070 2.117 23.076 1.00 38.78 204 ILE A CA 1
ATOM 1684 C C . ILE A 1 204 ? 3.854 3.159 24.169 1.00 38.78 204 ILE A C 1
ATOM 1686 O O . ILE A 1 204 ? 4.266 2.938 25.307 1.00 38.78 204 ILE A O 1
ATOM 1690 N N . GLY A 1 205 ? 3.160 4.244 23.838 1.00 42.59 205 GLY A N 1
ATOM 1691 C CA . GLY A 1 205 ? 2.367 4.995 24.809 1.00 42.59 205 GLY A CA 1
ATOM 1692 C C . GLY A 1 205 ? 0.985 4.355 24.984 1.00 42.59 205 GLY A C 1
ATOM 1693 O O . GLY A 1 205 ? 0.538 3.595 24.128 1.00 42.59 205 GLY A O 1
ATOM 1694 N N . GLU A 1 206 ? 0.299 4.672 26.084 1.00 44.75 206 GLU A N 1
ATOM 1695 C CA . GLU A 1 206 ? -1.100 4.284 26.358 1.00 44.75 206 GLU A CA 1
ATOM 1696 C C . GLU A 1 206 ? -2.104 4.802 25.298 1.00 44.75 206 GLU A C 1
ATOM 1698 O O . GLU A 1 206 ? -3.240 4.331 25.245 1.00 44.75 206 GLU A O 1
ATOM 1703 N N . ASP A 1 207 ? -1.656 5.691 24.408 1.00 53.75 207 ASP A N 1
ATOM 1704 C CA . ASP A 1 207 ? -2.383 6.287 23.284 1.00 53.75 207 ASP A CA 1
ATOM 1705 C C . ASP A 1 207 ? -2.230 5.449 21.997 1.00 53.75 207 ASP A C 1
ATOM 1707 O O . ASP A 1 207 ? -1.709 5.904 20.978 1.00 53.75 207 ASP A O 1
ATOM 1711 N N . ASP A 1 208 ? -2.623 4.174 22.038 1.00 67.56 208 ASP A N 1
ATOM 1712 C CA . ASP A 1 208 ? -2.631 3.319 20.844 1.00 67.56 208 ASP A CA 1
ATOM 1713 C C . ASP A 1 208 ? -3.793 3.784 19.941 1.00 67.56 208 ASP A C 1
ATOM 1715 O O . ASP A 1 208 ? -4.912 3.285 20.051 1.00 67.56 208 ASP A O 1
ATOM 1719 N N . ASP A 1 209 ? -3.540 4.766 19.067 1.00 71.06 209 ASP A N 1
ATOM 1720 C CA . ASP A 1 209 ? -4.515 5.389 18.145 1.00 71.06 209 ASP A CA 1
ATOM 1721 C C . ASP A 1 209 ? -5.343 4.358 17.338 1.00 71.06 209 ASP A C 1
ATOM 1723 O O . ASP A 1 209 ? -6.433 4.651 16.853 1.00 71.06 209 ASP A O 1
ATOM 1727 N N . LEU A 1 210 ? -4.842 3.124 17.199 1.00 80.75 210 LEU A N 1
ATOM 1728 C CA . LEU A 1 210 ? -5.470 2.004 16.487 1.00 80.75 210 LEU A CA 1
ATOM 1729 C C . LEU A 1 210 ? -6.347 1.099 17.371 1.00 80.75 210 LEU A C 1
ATOM 1731 O O . LEU A 1 210 ? -6.827 0.063 16.908 1.00 80.75 210 LEU A O 1
ATOM 1735 N N . LYS A 1 211 ? -6.531 1.423 18.653 1.00 83.19 211 LYS A N 1
ATOM 1736 C CA . LYS A 1 211 ? -7.274 0.580 19.600 1.00 83.19 211 LYS A CA 1
ATOM 1737 C C . LYS A 1 211 ? -8.723 0.348 19.162 1.00 83.19 211 LYS A C 1
ATOM 1739 O O . LYS A 1 211 ? -9.172 -0.796 19.203 1.00 83.19 211 LYS A O 1
ATOM 1744 N N . GLY A 1 212 ? -9.410 1.398 18.708 1.00 82.50 212 GLY A N 1
ATOM 1745 C CA . GLY A 1 212 ? -10.791 1.316 18.222 1.00 82.50 212 GLY A CA 1
ATOM 1746 C C . GLY A 1 212 ? -10.929 0.386 17.019 1.00 82.50 212 GLY A C 1
ATOM 1747 O O . GLY A 1 212 ? -11.824 -0.457 16.974 1.00 82.50 212 GLY A O 1
ATOM 1748 N N . LEU A 1 213 ? -9.974 0.465 16.089 1.00 85.50 213 LEU A N 1
ATOM 1749 C CA . LEU A 1 213 ? -9.922 -0.434 14.940 1.00 85.50 213 LEU A CA 1
ATOM 1750 C C . LEU A 1 213 ? -9.680 -1.892 15.343 1.00 85.50 213 LEU A C 1
ATOM 1752 O O . LEU A 1 213 ? -10.369 -2.794 14.872 1.00 85.50 213 LEU A O 1
ATOM 1756 N N . LYS A 1 214 ? -8.722 -2.131 16.246 1.00 81.44 214 LYS A N 1
ATOM 1757 C CA . LYS A 1 214 ? -8.401 -3.484 16.724 1.00 81.44 214 LYS A CA 1
ATOM 1758 C C . LYS A 1 214 ? -9.587 -4.141 17.419 1.00 81.44 214 LYS A C 1
ATOM 1760 O O . LYS A 1 214 ? -9.786 -5.336 17.247 1.00 81.44 214 LYS A O 1
ATOM 1765 N N . GLU A 1 215 ? -10.338 -3.395 18.222 1.00 85.94 215 GLU A N 1
ATOM 1766 C CA . GLU A 1 215 ? -11.533 -3.912 18.893 1.00 85.94 215 GLU A CA 1
ATOM 1767 C C . GLU A 1 215 ? -12.594 -4.316 17.865 1.00 85.94 215 GLU A C 1
ATOM 1769 O O . GLU A 1 215 ? -13.050 -5.456 17.870 1.00 85.94 215 GLU A O 1
ATOM 1774 N N . ALA A 1 216 ? -12.860 -3.447 16.890 1.00 85.44 216 ALA A N 1
ATOM 1775 C CA . ALA A 1 216 ? -13.839 -3.729 15.851 1.00 85.44 216 ALA A CA 1
ATOM 1776 C C . ALA A 1 216 ? -13.462 -4.900 14.931 1.00 85.44 216 ALA A C 1
ATOM 1778 O O . ALA A 1 216 ? -14.341 -5.632 14.487 1.00 85.44 216 ALA A O 1
ATOM 1779 N N . TRP A 1 217 ? -12.173 -5.091 14.635 1.00 86.62 217 TRP A N 1
ATOM 1780 C CA . TRP A 1 217 ? -11.690 -6.193 13.793 1.00 86.62 217 TRP A CA 1
ATOM 1781 C C . TRP A 1 217 ? -11.544 -7.530 14.531 1.00 86.62 217 TRP A C 1
ATOM 1783 O O . TRP A 1 217 ? -11.461 -8.576 13.881 1.00 86.62 217 TRP A O 1
ATOM 1793 N N . LYS A 1 218 ? -11.522 -7.510 15.871 1.00 83.25 218 LYS A N 1
ATOM 1794 C CA . LYS A 1 218 ? -11.513 -8.715 16.718 1.00 83.25 218 LYS A CA 1
ATOM 1795 C C . LYS A 1 218 ? -12.896 -9.332 16.893 1.00 83.25 218 LYS A C 1
ATOM 1797 O O . LYS A 1 218 ? -12.986 -10.510 17.235 1.00 83.25 218 LYS A O 1
ATOM 1802 N N . ASP A 1 219 ? -13.957 -8.568 16.658 1.00 84.00 219 ASP A N 1
ATOM 1803 C CA . ASP A 1 219 ? -15.316 -9.071 16.793 1.00 84.00 219 ASP A CA 1
ATOM 1804 C C . ASP A 1 219 ? -15.642 -10.101 15.689 1.00 84.00 219 ASP A C 1
ATOM 1806 O O . ASP A 1 219 ? -15.592 -9.787 14.498 1.00 84.00 219 ASP A O 1
ATOM 1810 N N . PRO A 1 220 ? -16.043 -11.342 16.032 1.00 79.38 220 PRO A N 1
ATOM 1811 C CA . PRO A 1 220 ? -16.338 -12.382 15.037 1.00 79.38 220 PRO A CA 1
ATOM 1812 C C . PRO A 1 220 ? -17.614 -12.107 14.216 1.00 79.38 220 PRO A C 1
ATOM 1814 O O . PRO A 1 220 ? -17.801 -12.685 13.142 1.00 79.38 220 PRO A O 1
ATOM 1817 N N . ASN A 1 221 ? -18.473 -11.200 14.696 1.00 83.00 221 ASN A N 1
ATOM 1818 C CA . ASN A 1 221 ? -19.731 -10.785 14.05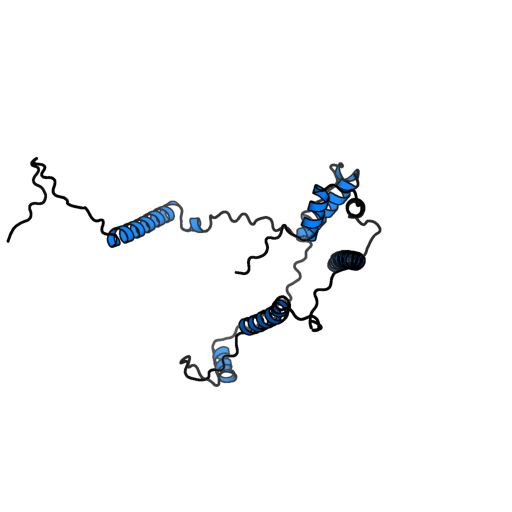7 1.00 83.00 221 ASN A CA 1
ATOM 1819 C C . ASN A 1 221 ? -19.582 -9.543 13.164 1.00 83.00 221 ASN A C 1
ATOM 1821 O O . ASN A 1 221 ? -20.554 -8.830 12.921 1.00 83.00 221 ASN A O 1
ATOM 1825 N N . ILE A 1 222 ? -18.369 -9.261 12.703 1.00 84.19 222 ILE A N 1
ATOM 1826 C CA . ILE A 1 222 ? -18.098 -8.144 11.807 1.00 84.19 222 ILE A CA 1
ATOM 1827 C C . ILE A 1 222 ? -18.731 -8.371 10.420 1.00 84.19 222 ILE A C 1
ATOM 1829 O O . ILE A 1 222 ? -18.867 -9.513 9.965 1.00 84.19 222 ILE A O 1
ATOM 1833 N N . ASP A 1 223 ? -19.148 -7.285 9.767 1.00 90.75 223 ASP A N 1
ATOM 1834 C CA . ASP A 1 223 ? -19.813 -7.321 8.460 1.00 90.75 223 ASP A CA 1
ATOM 1835 C C . ASP A 1 223 ? -18.900 -7.887 7.359 1.00 90.75 223 ASP A C 1
ATOM 1837 O O . ASP A 1 223 ? -17.678 -7.753 7.426 1.00 90.75 223 ASP A O 1
ATOM 1841 N N . GLU A 1 224 ? -19.483 -8.506 6.328 1.00 90.81 224 GLU A N 1
ATOM 1842 C CA . GLU A 1 224 ? -18.729 -9.088 5.206 1.00 90.81 224 GLU A CA 1
ATOM 1843 C C . GLU A 1 224 ? -17.839 -8.052 4.507 1.00 90.81 224 GLU A C 1
ATOM 1845 O O . GLU A 1 224 ? -16.696 -8.358 4.161 1.00 90.81 224 GLU A O 1
ATOM 1850 N N . SER A 1 225 ? -18.324 -6.813 4.365 1.00 89.12 225 SER A N 1
ATOM 1851 C CA . SER A 1 225 ? -17.555 -5.725 3.749 1.00 89.12 225 SER A CA 1
ATOM 1852 C C . SER A 1 225 ? -16.329 -5.325 4.572 1.00 89.12 225 SER A C 1
ATOM 1854 O O . SER A 1 225 ? -15.282 -4.993 4.023 1.00 89.12 225 SER A O 1
ATOM 1856 N N . GLU A 1 226 ? -16.427 -5.413 5.894 1.00 87.56 226 GLU A N 1
ATOM 1857 C CA . GLU A 1 226 ? -15.351 -5.053 6.811 1.00 87.56 226 GLU A CA 1
ATOM 1858 C C . GLU A 1 226 ? -14.343 -6.205 6.964 1.00 87.56 226 GLU A C 1
ATOM 1860 O O . GLU A 1 226 ? -13.146 -5.952 7.078 1.00 87.56 226 GLU A O 1
ATOM 1865 N N . LYS A 1 227 ? -14.788 -7.471 6.864 1.00 88.69 227 LYS A N 1
ATOM 1866 C CA . LYS A 1 227 ? -13.875 -8.622 6.696 1.00 88.69 227 LYS A CA 1
ATOM 1867 C C . LYS A 1 227 ? -13.042 -8.466 5.433 1.00 88.69 227 LYS A C 1
ATOM 1869 O O . LYS A 1 227 ? -11.828 -8.634 5.488 1.00 88.69 227 LYS A O 1
ATOM 1874 N N . PHE A 1 228 ? -13.697 -8.116 4.324 1.00 91.50 228 PHE A N 1
ATOM 1875 C CA . PHE A 1 228 ? -13.013 -7.845 3.067 1.00 91.50 228 PHE A CA 1
ATOM 1876 C C . PHE A 1 228 ? -12.008 -6.703 3.221 1.00 91.50 228 PHE A C 1
ATOM 1878 O O . PHE A 1 228 ? -10.853 -6.880 2.864 1.00 91.50 228 PHE A O 1
ATOM 1885 N N . LEU A 1 229 ? -12.409 -5.563 3.796 1.00 90.19 229 LEU A N 1
ATOM 1886 C CA . LEU A 1 229 ? -11.516 -4.413 3.957 1.00 90.19 229 LEU A CA 1
ATOM 1887 C C . LEU A 1 229 ? -10.303 -4.737 4.839 1.00 90.19 229 LEU A C 1
ATOM 1889 O O . LEU A 1 229 ? -9.183 -4.353 4.500 1.00 90.19 229 LEU A O 1
ATOM 1893 N N . ARG A 1 230 ? -10.516 -5.465 5.943 1.00 86.50 230 ARG A N 1
ATOM 1894 C CA . ARG A 1 230 ? -9.436 -5.960 6.802 1.00 86.50 230 ARG A CA 1
ATOM 1895 C C . ARG A 1 230 ? -8.453 -6.793 5.993 1.00 86.50 230 ARG A C 1
ATOM 1897 O O . ARG A 1 230 ? -7.264 -6.497 6.003 1.00 86.50 230 ARG A O 1
ATOM 1904 N N . ASP A 1 231 ? -8.947 -7.818 5.307 1.00 87.38 231 ASP A N 1
ATOM 1905 C CA . ASP A 1 231 ? -8.095 -8.751 4.575 1.00 87.38 231 ASP A CA 1
ATOM 1906 C C . ASP A 1 231 ? -7.383 -8.038 3.403 1.00 87.38 231 ASP A C 1
ATOM 1908 O O . ASP A 1 231 ? -6.181 -8.212 3.230 1.00 87.38 231 ASP A O 1
ATOM 1912 N N . TYR A 1 232 ? -8.071 -7.144 2.687 1.00 88.62 232 TYR A N 1
ATOM 1913 C CA . TYR A 1 232 ? -7.539 -6.353 1.569 1.00 88.62 232 TYR A CA 1
ATOM 1914 C C . TYR A 1 232 ? -6.389 -5.421 1.984 1.00 88.62 232 TYR A C 1
ATOM 1916 O O . TYR A 1 232 ? -5.349 -5.366 1.323 1.00 88.62 232 TYR A O 1
ATOM 1924 N N . LEU A 1 233 ? -6.548 -4.703 3.102 1.00 86.12 233 LEU A N 1
ATOM 1925 C CA . LEU A 1 233 ? -5.505 -3.823 3.642 1.00 86.12 233 LEU A CA 1
ATOM 1926 C C . LEU A 1 233 ? -4.333 -4.622 4.223 1.00 86.12 233 LEU A C 1
ATOM 1928 O O . LEU A 1 233 ? -3.178 -4.247 4.031 1.00 86.12 233 LEU A O 1
ATOM 1932 N N . VAL A 1 234 ? -4.614 -5.729 4.919 1.00 82.31 234 VAL A N 1
ATOM 1933 C CA . VAL A 1 234 ? -3.580 -6.577 5.536 1.00 82.31 234 VAL A CA 1
ATOM 1934 C C . VAL A 1 234 ? -2.727 -7.272 4.475 1.00 82.31 234 VAL A C 1
ATOM 1936 O O . VAL A 1 234 ? -1.501 -7.274 4.590 1.00 82.31 234 VAL A O 1
ATOM 1939 N N . ASN A 1 235 ? -3.353 -7.806 3.426 1.00 83.44 235 ASN A N 1
ATOM 1940 C CA . ASN A 1 235 ? -2.653 -8.475 2.329 1.00 83.44 235 ASN A CA 1
ATOM 1941 C C . ASN A 1 235 ? -2.009 -7.491 1.343 1.00 83.44 235 ASN A C 1
ATOM 1943 O O . ASN A 1 235 ? -1.151 -7.890 0.559 1.00 83.44 235 ASN A O 1
ATOM 1947 N N . LYS A 1 236 ? -2.370 -6.203 1.418 1.00 82.81 236 LYS A N 1
ATOM 1948 C CA . LYS A 1 236 ? -1.942 -5.149 0.488 1.00 82.81 236 LYS A CA 1
ATOM 1949 C C . LYS A 1 236 ? -2.319 -5.446 -0.964 1.00 82.81 236 LYS A C 1
ATOM 1951 O O . LYS A 1 236 ? -1.585 -5.087 -1.879 1.00 82.81 236 LYS A O 1
ATOM 1956 N N . ASP A 1 237 ? -3.506 -6.010 -1.165 1.00 82.19 237 ASP A N 1
ATOM 1957 C CA . ASP A 1 237 ? -4.051 -6.382 -2.481 1.00 82.19 237 ASP A CA 1
ATOM 1958 C C . ASP A 1 237 ? -4.321 -5.161 -3.395 1.00 82.19 237 ASP A C 1
ATOM 1960 O O . ASP A 1 237 ? -4.685 -5.305 -4.560 1.00 82.19 237 ASP A O 1
ATOM 1964 N N . PHE A 1 238 ? -4.171 -3.938 -2.874 1.00 81.56 238 PHE A N 1
ATOM 1965 C CA . PHE A 1 238 ? -4.193 -2.696 -3.655 1.00 81.56 238 PHE A CA 1
ATOM 1966 C C . PHE A 1 238 ? -2.889 -2.429 -4.409 1.00 81.56 238 PHE A C 1
ATOM 1968 O O . PHE A 1 238 ? -2.876 -1.616 -5.332 1.00 81.56 238 PHE A O 1
ATOM 1975 N N . ILE A 1 239 ? -1.792 -3.076 -4.011 1.00 79.12 239 ILE A N 1
ATOM 1976 C CA . ILE A 1 239 ? -0.533 -3.015 -4.741 1.00 79.12 239 ILE A CA 1
ATOM 1977 C C . ILE A 1 239 ? -0.679 -4.003 -5.898 1.00 79.12 239 ILE A C 1
ATOM 1979 O O . ILE A 1 239 ? -0.833 -5.197 -5.630 1.00 79.12 239 ILE A O 1
ATOM 1983 N N . PRO A 1 240 ? -0.659 -3.550 -7.166 1.00 78.12 240 PRO A N 1
ATOM 1984 C CA . PRO A 1 240 ? -0.688 -4.477 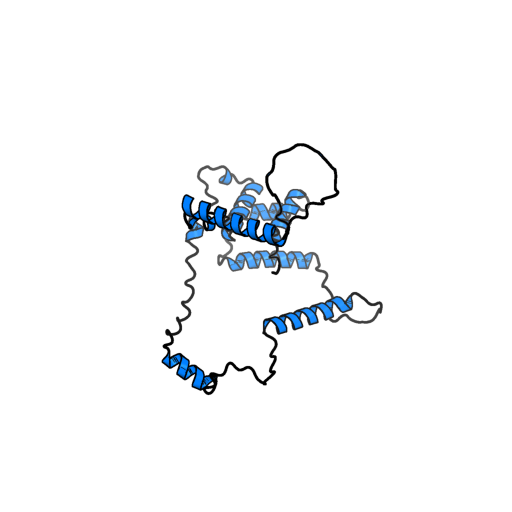-8.285 1.00 78.12 240 PRO A CA 1
ATOM 1985 C C . PRO A 1 240 ? 0.469 -5.460 -8.112 1.00 78.12 240 PRO A C 1
ATOM 1987 O O . PRO A 1 240 ? 1.600 -5.037 -7.849 1.00 78.12 240 PRO A O 1
ATOM 1990 N N . GLU A 1 241 ? 0.186 -6.763 -8.218 1.00 72.31 241 GLU A N 1
ATOM 1991 C CA . GLU A 1 241 ? 1.248 -7.758 -8.334 1.00 72.31 241 GLU A CA 1
ATOM 1992 C C . GLU A 1 241 ? 2.138 -7.270 -9.471 1.00 72.31 241 GLU A C 1
ATOM 1994 O O . GLU A 1 241 ? 1.662 -7.087 -10.592 1.00 72.31 241 GLU A O 1
ATOM 1999 N N . ALA A 1 242 ? 3.389 -6.930 -9.153 1.00 55.62 242 ALA A N 1
ATOM 2000 C CA . ALA A 1 242 ? 4.345 -6.551 -10.171 1.00 55.62 242 ALA A CA 1
ATOM 2001 C C . ALA A 1 242 ? 4.424 -7.751 -11.109 1.00 55.62 242 ALA A C 1
ATOM 2003 O O . ALA A 1 242 ? 5.001 -8.772 -10.736 1.00 55.62 242 ALA A O 1
ATOM 2004 N N . GLU A 1 243 ? 3.757 -7.664 -12.263 1.00 48.84 243 GLU A N 1
ATOM 2005 C CA . GLU A 1 243 ? 3.901 -8.663 -13.304 1.00 48.84 243 GLU A CA 1
ATOM 2006 C C . GLU A 1 243 ? 5.400 -8.747 -13.569 1.00 48.84 243 GL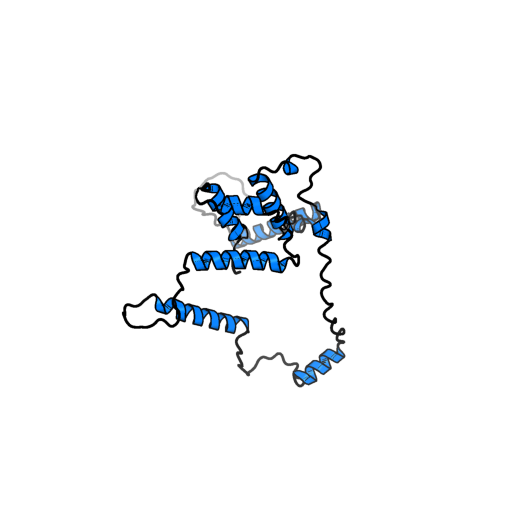U A C 1
ATOM 2008 O O . GLU A 1 243 ? 6.020 -7.757 -13.965 1.00 48.84 243 GLU A O 1
ATOM 2013 N N . ASP A 1 244 ? 5.982 -9.900 -13.239 1.00 46.03 244 ASP A N 1
ATOM 2014 C CA . ASP A 1 244 ? 7.350 -10.249 -13.581 1.00 46.03 244 ASP A CA 1
ATOM 2015 C C . ASP A 1 244 ? 7.504 -10.042 -15.101 1.00 46.03 244 ASP A C 1
ATOM 2017 O O . ASP A 1 244 ? 7.062 -10.876 -15.897 1.00 46.03 244 ASP A O 1
ATOM 2021 N N . GLN A 1 245 ? 8.074 -8.901 -15.497 1.00 34.44 245 GLN A N 1
ATOM 2022 C CA . GLN A 1 245 ? 8.553 -8.630 -16.854 1.00 34.44 245 GLN A CA 1
ATOM 2023 C C . GLN A 1 245 ? 10.026 -9.004 -16.974 1.00 34.44 245 GLN A C 1
ATOM 2025 O O . GLN A 1 245 ? 10.815 -8.639 -16.069 1.00 34.44 245 GLN A O 1
#

Foldseek 3Di:
DDDDDDDDDDDDDDDDPPPDDDPPVVVVVVVVVVVVVVVVVCCVVPNPCVVVPPPPPVPPPCDPVNLVLVLLLVLCVLVVPPLNVDPPHDSDDPVVVVPPPPPPPPPPPPPPPDDPVNVQVCCCVPVVNDPDPPDDDDPPPPPPPVRVVVVVVVVVCCLVVVVVDDDDDDDPRPDDPDDDDPVNVVVVVVVVVVVSVVVVPDDDDPPPSNPSVVVQVPDPPHDPVVVVVVVCSVVVVVPPPPPPD

Organism: Oesophagostomum dentatum (NCBI:txid61180)

Sequence (245 aa):
MTKIKLLDSDDEAEPGPSSLEINKNYADRYDNWRRLEELQKIKDKYGDDIDDTSSSEEEPEWNAADEMHFLRTLSALKSNEASIYDEKSNFWDDDENEKVKPRKKKKQEKEKPMYLKDYERKLVLEKGGQIDESDDEDERKHSNYFDQQEQIRNALRKAVGSQSSDEDDDSDGLLVPKQKTEEEKAQEDEDFYSWMKSRKGGEIGEDDDLKGLKEAWKDPNIDESEKFLRDYLVNKDFIPEAEDQ

pLDDT: mean 70.02, std 17.0, range [34.44, 95.19]

Radius of gyration: 34.89 Å; chains: 1; bounding box: 67×68×108 Å